Protein AF-A0A969M8A9-F1 (afdb_monomer_lite)

Secondary structure (DSSP, 8-state):
-EEEEEEEEETTSEEEEEEEETTB-S-EEEEEEETTEEEEEEEE-B--HHHHHTT-TTS--EEEEEESSPPPSS-EEEEEEE--S---S-----EEEEEE-EESSSS--THHHHH-----EE-HHHHHHHGGGGTHHHHHHHH-HHHHHHHHHHHHHSSPPPHHHHHHHHHHHHHT--HHHHHHHHHHSHHHHT--PPEEPTTSTTS--

Sequence (209 aa):
MIEGHLDACTGDGFLEGWARFERRREPCIVSIRLDGEVVGRALAAEYRADLLAAKVGHGHYGFRARLRRKLAPGRHVFTLFEERSCQCRCGTSSNSRSTCRPSACGRMPCAWRSCSAPRTEWTDAEVLANLDSLGLEDACAKMGVERFVDVAYMWVLGRRADEEGIRVYVTKISESMTPINLVSILLRSNERKAKTLPITSPFSPTFPI

pLDDT: mean 81.26, std 14.7, range [36.84, 96.44]

Structure (mmCIF, N/CA/C/O backbone):
data_AF-A0A969M8A9-F1
#
_entry.id   AF-A0A969M8A9-F1
#
loop_
_atom_site.group_PDB
_atom_site.id
_atom_site.type_symbol
_atom_site.label_atom_id
_atom_site.label_alt_id
_atom_site.label_comp_id
_atom_site.label_asym_id
_atom_site.label_entity_id
_atom_site.label_seq_id
_atom_site.pdbx_PDB_ins_code
_atom_site.Cartn_x
_atom_site.Cartn_y
_atom_site.Cartn_z
_atom_site.occupancy
_atom_site.B_iso_or_equiv
_atom_site.auth_seq_id
_atom_site.auth_comp_id
_atom_site.auth_asym_id
_atom_site.auth_atom_id
_atom_site.pdbx_PDB_model_num
ATOM 1 N N . MET A 1 1 ? -10.976 7.664 -0.661 1.00 73.81 1 MET A N 1
ATOM 2 C CA . MET A 1 1 ? -11.709 7.708 0.629 1.00 73.81 1 MET A CA 1
ATOM 3 C C . MET A 1 1 ? -10.818 7.108 1.726 1.00 73.81 1 MET A C 1
ATOM 5 O O . MET A 1 1 ? -9.780 6.565 1.364 1.00 73.81 1 MET A O 1
ATOM 9 N N . ILE A 1 2 ? -11.135 7.228 3.027 1.00 85.00 2 ILE A N 1
ATOM 10 C CA . ILE A 1 2 ? -10.493 6.365 4.039 1.00 85.00 2 ILE A CA 1
ATOM 11 C C . ILE A 1 2 ? -11.267 5.052 4.080 1.00 85.00 2 ILE A C 1
ATOM 13 O O . ILE A 1 2 ? -12.491 5.061 4.198 1.00 85.00 2 ILE A O 1
ATOM 17 N N . GLU A 1 3 ? -10.551 3.947 3.975 1.00 89.06 3 GLU A N 1
ATOM 18 C CA . GLU A 1 3 ? -11.069 2.612 4.233 1.00 89.06 3 GLU A CA 1
ATOM 19 C C . GLU A 1 3 ? -10.461 2.114 5.530 1.00 89.06 3 GLU A C 1
ATOM 21 O O . GLU A 1 3 ? -9.320 2.443 5.850 1.00 89.06 3 GLU A O 1
ATOM 26 N N . GLY A 1 4 ? -11.209 1.321 6.281 1.00 88.81 4 GLY A N 1
ATOM 27 C CA . GLY A 1 4 ? -10.687 0.750 7.505 1.00 88.81 4 GLY A CA 1
ATOM 28 C C . GLY A 1 4 ? -11.713 -0.071 8.247 1.00 88.81 4 GLY A C 1
ATOM 29 O O . GLY A 1 4 ? -12.919 0.067 8.021 1.00 88.81 4 GLY A O 1
ATOM 30 N N . HIS A 1 5 ? -11.203 -0.898 9.145 1.00 88.69 5 HIS A N 1
ATOM 31 C CA . HIS A 1 5 ? -11.974 -1.799 9.981 1.00 88.69 5 HIS A CA 1
ATOM 32 C C . HIS A 1 5 ? -11.400 -1.805 11.397 1.00 88.69 5 HIS A C 1
ATOM 34 O O . HIS A 1 5 ? -10.194 -1.643 11.579 1.00 88.69 5 HIS A O 1
ATOM 40 N N . LEU A 1 6 ? -12.264 -2.006 12.393 1.00 88.62 6 LEU A N 1
ATOM 41 C CA . LEU A 1 6 ? -11.858 -2.243 13.776 1.00 88.62 6 LEU A CA 1
ATOM 42 C C . LEU A 1 6 ? -12.010 -3.724 14.091 1.00 88.62 6 LEU A C 1
ATOM 44 O O . LEU A 1 6 ? -13.128 -4.231 14.087 1.00 88.62 6 LEU A O 1
ATOM 48 N N . ASP A 1 7 ? -10.901 -4.384 14.405 1.00 85.25 7 ASP A N 1
ATOM 49 C CA . ASP A 1 7 ? -10.900 -5.813 14.719 1.00 85.25 7 ASP A CA 1
ATOM 50 C C . ASP A 1 7 ? -11.275 -6.054 16.185 1.00 85.25 7 ASP A C 1
ATOM 52 O O . ASP A 1 7 ? -12.000 -6.993 16.517 1.00 85.25 7 ASP A O 1
ATOM 56 N N . ALA A 1 8 ? -10.779 -5.199 17.086 1.00 83.50 8 ALA A N 1
ATOM 57 C CA . ALA A 1 8 ? -10.934 -5.392 18.519 1.00 83.50 8 ALA A CA 1
ATOM 58 C C . ALA A 1 8 ? -10.969 -4.075 19.292 1.00 83.50 8 ALA A C 1
ATOM 60 O O . ALA A 1 8 ? -10.315 -3.089 18.948 1.00 83.50 8 ALA A O 1
ATOM 61 N N . CYS A 1 9 ? -11.700 -4.097 20.405 1.00 85.25 9 CYS A N 1
ATOM 62 C CA . CYS A 1 9 ? -11.566 -3.098 21.449 1.00 85.25 9 CYS A CA 1
ATOM 63 C C . CYS A 1 9 ? -11.555 -3.748 22.828 1.00 85.25 9 CYS A C 1
ATOM 65 O O . CYS A 1 9 ? -12.143 -4.812 23.047 1.00 85.25 9 CYS A O 1
ATOM 67 N N . THR A 1 10 ? -10.879 -3.109 23.771 1.00 80.88 10 THR A N 1
ATOM 68 C CA . THR A 1 10 ? -10.751 -3.603 25.140 1.00 80.88 10 THR A CA 1
ATOM 69 C C . THR A 1 10 ? -11.307 -2.595 26.142 1.00 80.88 10 THR A C 1
ATOM 71 O O . THR A 1 10 ? -11.302 -1.383 25.912 1.00 80.88 10 THR A O 1
ATOM 74 N N . GLY A 1 11 ? -11.808 -3.089 2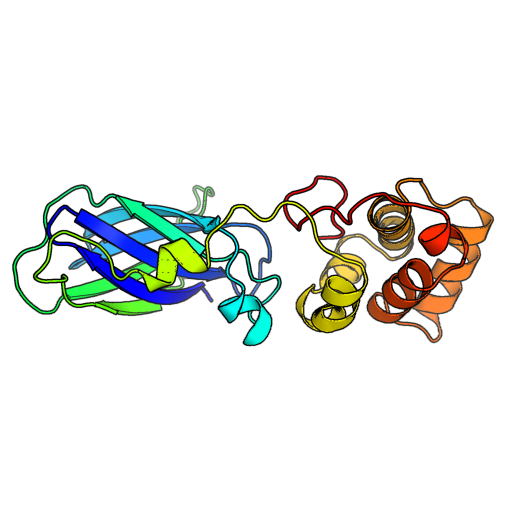7.280 1.00 72.88 11 GLY A N 1
ATOM 75 C CA . GLY A 1 11 ? -12.369 -2.234 28.336 1.00 72.88 11 GLY A CA 1
ATOM 76 C C . GLY A 1 11 ? -11.345 -1.300 28.998 1.00 72.88 11 GLY A C 1
ATOM 77 O O . GLY A 1 11 ? -11.710 -0.235 29.496 1.00 72.88 11 GLY A O 1
ATOM 78 N N . ASP A 1 12 ? -10.057 -1.652 28.961 1.00 75.50 12 ASP A N 1
ATOM 79 C CA . ASP A 1 12 ? -8.934 -0.814 29.406 1.00 75.50 12 ASP A CA 1
ATOM 80 C C . ASP A 1 12 ? -8.546 0.276 28.390 1.00 75.50 12 ASP A C 1
ATOM 82 O O . ASP A 1 12 ? -7.675 1.099 28.671 1.00 75.50 12 ASP A O 1
ATOM 86 N N . GLY A 1 13 ? -9.252 0.348 27.257 1.00 82.31 13 GLY A N 1
ATOM 87 C CA . GLY A 1 13 ? -9.164 1.461 26.325 1.00 82.31 13 GLY A CA 1
ATOM 88 C C . GLY A 1 13 ? -8.110 1.272 25.244 1.00 82.31 13 GLY A C 1
ATOM 89 O O . GLY A 1 13 ? -7.439 2.237 24.895 1.00 82.31 13 GLY A O 1
ATOM 90 N N . PHE A 1 14 ? -7.955 0.072 24.688 1.00 87.38 14 PHE A N 1
ATOM 91 C CA . PHE A 1 14 ? -7.226 -0.118 23.435 1.00 87.38 14 PHE A CA 1
ATOM 92 C C . PHE A 1 14 ? -8.187 -0.423 22.289 1.00 87.38 14 PHE A C 1
ATOM 94 O O . PHE A 1 14 ? -9.208 -1.088 22.469 1.00 87.38 14 PHE A O 1
ATOM 101 N N . LEU A 1 15 ? -7.847 0.098 21.114 1.00 89.56 15 LEU A N 1
ATOM 102 C CA . LEU A 1 15 ? -8.492 -0.190 19.841 1.00 89.56 15 LEU A CA 1
ATOM 103 C C . LEU A 1 15 ? -7.456 -0.683 18.850 1.00 89.56 15 LEU A C 1
ATOM 105 O O . LEU A 1 15 ? -6.364 -0.119 18.763 1.00 89.56 15 LEU A O 1
ATOM 109 N N . GLU A 1 16 ? -7.842 -1.684 18.078 1.00 88.50 16 GLU A N 1
ATOM 110 C CA . GLU A 1 16 ? -7.026 -2.245 17.013 1.00 88.50 16 GLU A CA 1
ATOM 111 C C . GLU A 1 16 ? -7.840 -2.338 15.743 1.00 88.50 16 GLU A C 1
ATOM 113 O O . GLU A 1 16 ? -9.063 -2.525 15.760 1.00 88.50 16 GLU A O 1
ATOM 118 N N . GLY A 1 17 ? -7.141 -2.162 14.640 1.00 89.62 17 GLY A N 1
ATOM 119 C CA . GLY A 1 17 ? -7.766 -2.101 13.348 1.00 89.62 17 GLY A CA 1
ATOM 120 C C . GLY A 1 17 ? -6.751 -1.929 12.249 1.00 89.62 17 GLY A C 1
ATOM 121 O O . GLY A 1 17 ? -5.533 -2.015 12.433 1.00 89.62 17 GLY A O 1
ATOM 122 N N . TRP A 1 18 ? -7.286 -1.627 11.084 1.00 92.12 18 TRP A N 1
ATOM 123 C CA . TRP A 1 18 ? -6.510 -1.126 9.977 1.00 92.12 18 TRP A CA 1
ATOM 124 C C . TRP A 1 18 ? -7.222 0.046 9.336 1.00 92.12 18 TRP A C 1
ATOM 126 O O . TRP A 1 18 ? -8.451 0.146 9.378 1.00 92.12 18 TRP A O 1
ATOM 136 N N . ALA A 1 19 ? -6.445 0.947 8.756 1.00 91.06 19 ALA A N 1
ATOM 137 C CA . ALA A 1 19 ? -6.979 1.989 7.912 1.00 91.06 19 ALA A CA 1
ATOM 138 C C . ALA A 1 19 ? -5.974 2.382 6.838 1.00 91.06 19 ALA A C 1
ATOM 140 O O . ALA A 1 19 ? -4.786 2.550 7.108 1.00 91.06 19 ALA A O 1
ATOM 141 N N . ARG A 1 20 ? -6.473 2.581 5.624 1.00 88.44 20 ARG A N 1
ATOM 142 C CA . ARG A 1 20 ? -5.697 3.095 4.500 1.00 88.44 20 ARG A CA 1
ATOM 143 C C . ARG A 1 20 ? -6.430 4.251 3.855 1.00 88.44 20 ARG A C 1
ATOM 145 O O . ARG A 1 20 ? -7.661 4.328 3.887 1.00 88.44 20 ARG A O 1
ATOM 152 N N . PHE A 1 21 ? -5.677 5.115 3.197 1.00 84.12 21 PHE A N 1
ATOM 153 C CA . PHE A 1 21 ? -6.264 6.096 2.308 1.00 84.12 21 PHE A CA 1
ATOM 154 C C . PHE A 1 21 ? -6.195 5.578 0.876 1.00 84.12 21 PHE A C 1
ATOM 156 O O . PHE A 1 21 ? -5.146 5.218 0.376 1.00 84.12 21 PHE A O 1
ATOM 163 N N . GLU A 1 22 ? -7.318 5.545 0.179 1.00 76.38 22 GLU A N 1
ATOM 164 C CA . GLU A 1 22 ? -7.382 4.941 -1.156 1.00 76.38 22 GLU A CA 1
ATOM 165 C C . GLU A 1 22 ? -6.443 5.604 -2.180 1.00 76.38 22 GLU A C 1
ATOM 167 O O . GLU A 1 22 ? -5.906 4.934 -3.052 1.00 76.38 22 GLU A O 1
ATOM 172 N N . ARG A 1 23 ? -6.213 6.920 -2.056 1.00 74.25 23 ARG A N 1
ATOM 173 C CA . ARG A 1 23 ? -5.376 7.693 -2.996 1.00 74.25 23 ARG A CA 1
ATOM 174 C C . ARG A 1 23 ? -3.929 7.877 -2.527 1.00 74.25 23 ARG A C 1
ATOM 176 O O . ARG A 1 23 ? -3.176 8.568 -3.204 1.00 74.25 23 ARG A O 1
ATOM 183 N N . ARG A 1 24 ? -3.570 7.362 -1.346 1.00 76.06 24 ARG A N 1
ATOM 184 C CA . ARG A 1 24 ? -2.247 7.528 -0.731 1.00 76.06 24 ARG A CA 1
ATOM 185 C C . ARG A 1 24 ? -1.788 6.213 -0.144 1.00 76.06 24 ARG A C 1
ATOM 187 O O . ARG A 1 24 ? -2.497 5.598 0.642 1.00 76.06 24 ARG A O 1
ATOM 194 N N . ARG A 1 25 ? -0.590 5.798 -0.522 1.00 77.12 25 ARG A N 1
ATOM 195 C CA . ARG A 1 25 ? 0.004 4.563 -0.011 1.00 77.12 25 ARG A CA 1
ATOM 196 C C . ARG A 1 25 ? 0.834 4.824 1.241 1.00 77.12 25 ARG A C 1
ATOM 198 O O . ARG A 1 25 ? 1.124 3.880 1.963 1.00 77.12 25 ARG A O 1
ATOM 205 N N . GLU A 1 26 ? 1.143 6.089 1.532 1.00 77.88 26 GLU A N 1
ATOM 206 C CA . GLU A 1 26 ? 1.857 6.479 2.736 1.00 77.88 26 GLU A CA 1
ATOM 207 C C . GLU A 1 26 ? 1.034 6.183 4.008 1.00 77.88 26 GLU A C 1
ATOM 209 O O . GLU A 1 26 ? -0.203 6.260 3.994 1.00 77.88 26 GLU A O 1
ATOM 214 N N . PRO A 1 27 ? 1.703 5.900 5.139 1.00 81.00 27 PRO A N 1
ATOM 215 C CA . PRO A 1 27 ? 1.048 5.748 6.433 1.00 81.00 27 PRO A CA 1
ATOM 216 C C . PRO A 1 27 ? 0.198 6.966 6.788 1.00 81.00 27 PRO A C 1
ATOM 218 O O . PRO A 1 27 ? 0.626 8.109 6.618 1.00 81.00 27 PRO A O 1
ATOM 221 N N . CYS A 1 28 ? -0.994 6.732 7.336 1.00 83.44 28 CYS A N 1
ATOM 222 C CA . CYS A 1 28 ? -1.905 7.808 7.717 1.00 83.44 28 CYS A CA 1
ATOM 223 C C . CYS A 1 28 ? -2.150 7.842 9.228 1.00 83.44 28 CYS A C 1
ATOM 225 O O . CYS A 1 28 ? -2.169 6.810 9.901 1.00 83.44 28 CYS A O 1
ATOM 227 N N . ILE A 1 29 ? -2.345 9.045 9.775 1.00 88.62 29 ILE A N 1
ATOM 228 C CA . ILE A 1 29 ? -2.811 9.206 11.153 1.00 88.62 29 ILE A CA 1
ATOM 229 C C . ILE A 1 29 ? -4.330 9.047 11.150 1.00 88.62 29 ILE A C 1
ATOM 231 O O . ILE A 1 29 ? -5.055 9.804 10.502 1.00 88.62 29 ILE A O 1
ATOM 235 N N . VAL A 1 30 ? -4.812 8.065 11.901 1.00 90.31 30 VAL A N 1
ATOM 236 C CA . VAL A 1 30 ? -6.231 7.760 12.055 1.00 90.31 30 VAL A CA 1
ATOM 237 C C . VAL A 1 30 ? -6.733 8.411 13.334 1.00 90.31 30 VAL A C 1
ATOM 239 O O . VAL A 1 30 ? -6.287 8.080 14.432 1.00 90.31 30 VAL A O 1
ATOM 242 N N . SER A 1 31 ? -7.692 9.320 13.199 1.00 91.50 31 SER A N 1
ATOM 243 C CA . SER A 1 31 ? -8.480 9.852 14.306 1.00 91.50 31 SER A CA 1
ATOM 244 C C . SER A 1 31 ? -9.711 8.972 14.522 1.00 91.50 31 SER A C 1
ATOM 246 O O . SER A 1 31 ? -10.537 8.808 13.624 1.00 91.50 31 SER A O 1
ATOM 248 N N . ILE A 1 32 ? -9.855 8.429 15.729 1.00 92.06 32 ILE A N 1
ATOM 249 C CA . ILE A 1 32 ? -10.957 7.537 16.096 1.00 92.06 32 ILE A CA 1
ATOM 250 C C . ILE A 1 32 ? -11.981 8.325 16.900 1.00 92.06 32 ILE A C 1
ATOM 252 O O . ILE A 1 32 ? -11.649 8.890 17.947 1.00 92.06 32 ILE A O 1
ATOM 256 N N . ARG A 1 33 ? -13.224 8.360 16.415 1.00 92.12 33 ARG A N 1
ATOM 257 C CA . ARG A 1 33 ? -14.328 9.070 17.063 1.00 92.12 33 ARG A CA 1
ATOM 258 C C . ARG A 1 33 ? -15.388 8.128 17.611 1.00 92.12 33 ARG A C 1
ATOM 260 O O . ARG A 1 33 ? -15.731 7.153 16.950 1.00 92.12 33 ARG A O 1
ATOM 267 N N . LEU A 1 34 ? -15.926 8.467 18.778 1.00 90.19 34 LEU A N 1
ATOM 268 C CA . LEU A 1 34 ? -17.088 7.831 19.404 1.00 90.19 34 LEU A CA 1
ATOM 269 C C . LEU A 1 34 ? -18.089 8.939 19.730 1.00 90.19 34 LEU A C 1
ATOM 271 O O . LEU A 1 34 ? -17.715 9.897 20.405 1.00 90.19 34 LEU A O 1
ATOM 275 N N . ASP A 1 35 ? -19.311 8.828 19.212 1.00 88.00 35 ASP A N 1
ATOM 276 C CA . ASP A 1 35 ? -20.368 9.843 19.361 1.00 88.00 35 ASP A CA 1
ATOM 277 C C . ASP A 1 35 ? -19.937 11.250 18.903 1.00 88.00 35 ASP A C 1
ATOM 279 O O . ASP A 1 35 ? -20.294 12.263 19.492 1.00 88.00 35 ASP A O 1
ATOM 283 N N . GLY A 1 36 ? -19.113 11.318 17.850 1.00 84.75 36 GLY A N 1
ATOM 284 C CA . GLY A 1 36 ? -18.588 12.575 17.297 1.00 84.75 36 GLY A CA 1
ATOM 285 C C . GLY A 1 36 ? -17.321 13.111 17.978 1.00 84.75 36 GLY A C 1
ATOM 286 O O . GLY A 1 36 ? -16.617 13.920 17.376 1.00 84.75 36 GLY A O 1
ATOM 287 N N . GLU A 1 37 ? -16.960 12.596 19.153 1.00 88.69 37 GLU A N 1
ATOM 288 C CA . GLU A 1 37 ? -15.791 13.024 19.933 1.00 88.69 37 GLU A CA 1
ATOM 289 C C . GLU A 1 37 ? -14.538 12.211 19.594 1.00 88.69 37 GLU A C 1
ATOM 291 O O . GLU A 1 37 ? -14.599 10.984 19.506 1.00 88.69 37 GLU A O 1
ATOM 296 N N . VAL A 1 38 ? -13.375 12.862 19.450 1.00 91.06 38 VAL A N 1
ATOM 297 C CA . VAL A 1 38 ? -12.094 12.165 19.211 1.00 91.06 38 VAL A CA 1
ATOM 298 C C . VAL A 1 38 ? -11.628 11.485 20.494 1.00 91.06 38 VAL A C 1
ATOM 300 O O . VAL A 1 38 ? -11.164 12.126 21.437 1.00 91.06 38 VAL A O 1
ATOM 303 N N . VAL A 1 39 ? -11.698 10.158 20.500 1.00 92.56 39 VAL A N 1
ATOM 304 C CA . VAL A 1 39 ? -11.350 9.326 21.655 1.00 92.56 39 VAL A CA 1
ATOM 305 C C . VAL A 1 39 ? -9.968 8.704 21.553 1.00 92.56 39 VAL A C 1
ATOM 307 O O . VAL A 1 39 ? -9.433 8.292 22.575 1.00 92.56 39 VAL A O 1
ATOM 310 N N . GLY A 1 40 ? -9.367 8.651 20.367 1.00 91.25 40 GLY A N 1
ATOM 311 C CA . GLY A 1 40 ? -8.044 8.068 20.165 1.00 91.25 40 GLY A CA 1
ATOM 312 C C . GLY A 1 40 ? -7.424 8.492 18.841 1.00 91.25 40 GLY A C 1
ATOM 313 O O . GLY A 1 40 ? -8.117 8.983 17.947 1.00 91.25 40 GLY A O 1
ATOM 314 N N . A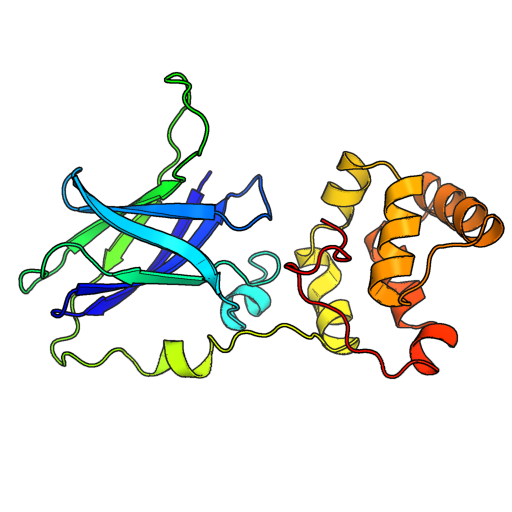RG A 1 41 ? -6.107 8.316 18.736 1.00 92.94 41 ARG A N 1
ATOM 315 C CA . ARG A 1 41 ? -5.327 8.536 17.514 1.00 92.94 41 ARG A CA 1
ATOM 316 C C . ARG A 1 41 ? -4.273 7.446 17.385 1.00 92.94 41 ARG A C 1
ATOM 318 O O . ARG A 1 41 ? -3.741 7.016 18.409 1.00 92.94 41 ARG A O 1
ATOM 325 N N . ALA A 1 42 ? -3.968 7.029 16.163 1.00 91.38 42 ALA A N 1
ATOM 326 C CA . ALA A 1 42 ? -2.871 6.106 15.889 1.00 91.38 42 ALA A CA 1
ATOM 327 C C . ALA A 1 42 ? -2.312 6.292 14.479 1.00 91.38 42 ALA A C 1
ATOM 329 O O . ALA A 1 42 ? -3.022 6.741 13.583 1.00 91.38 42 ALA A O 1
ATOM 330 N N . LEU A 1 43 ? -1.044 5.933 14.294 1.00 90.19 43 LEU A N 1
ATOM 331 C CA . LEU A 1 43 ? -0.427 5.825 12.978 1.00 90.19 43 LEU A CA 1
ATOM 332 C C . LEU A 1 43 ? -0.741 4.440 12.397 1.00 90.19 43 LEU A C 1
ATOM 334 O O . LEU A 1 43 ? -0.398 3.429 13.008 1.00 90.19 43 LEU A O 1
ATOM 338 N N . ALA A 1 44 ? -1.376 4.398 11.229 1.00 89.81 44 ALA A N 1
ATOM 339 C CA . ALA A 1 44 ? -1.611 3.171 10.477 1.00 89.81 44 ALA A CA 1
ATOM 340 C C . ALA A 1 44 ? -0.378 2.819 9.637 1.00 89.81 44 ALA A C 1
ATOM 342 O O . ALA A 1 44 ? -0.254 3.248 8.492 1.00 89.81 44 ALA A O 1
ATOM 343 N N . ALA A 1 45 ? 0.551 2.092 10.257 1.00 86.25 45 ALA A N 1
ATOM 344 C CA . ALA A 1 45 ? 1.848 1.703 9.696 1.00 86.25 45 ALA A CA 1
ATOM 345 C C . ALA A 1 45 ? 2.242 0.251 10.024 1.00 86.25 45 ALA A C 1
ATOM 347 O O . ALA A 1 45 ? 3.232 -0.265 9.498 1.00 86.25 45 ALA A O 1
ATOM 348 N N . GLU A 1 46 ? 1.509 -0.415 10.919 1.00 85.75 46 GLU A N 1
ATOM 349 C CA . GLU A 1 46 ? 1.854 -1.764 11.353 1.00 85.75 46 GLU A CA 1
ATOM 350 C C . GLU A 1 46 ? 1.576 -2.766 10.231 1.00 85.75 46 GLU A C 1
ATOM 352 O O . GLU A 1 46 ? 0.539 -2.709 9.559 1.00 85.75 46 GLU A O 1
ATOM 357 N N . TYR A 1 47 ? 2.536 -3.669 10.017 1.00 84.31 47 TYR A N 1
ATOM 358 C CA . TYR A 1 47 ? 2.420 -4.729 9.024 1.00 84.31 47 TYR A CA 1
ATOM 359 C C . TYR A 1 47 ? 1.343 -5.728 9.429 1.00 84.31 47 TYR A C 1
ATOM 361 O O . TYR A 1 47 ? 1.249 -6.125 10.588 1.00 84.31 47 TYR A O 1
ATOM 369 N N . ARG A 1 48 ? 0.574 -6.169 8.440 1.00 84.88 48 ARG A N 1
ATOM 370 C CA . ARG A 1 48 ? -0.462 -7.181 8.562 1.00 84.88 48 ARG A CA 1
ATOM 371 C C . ARG A 1 48 ? -0.454 -8.086 7.341 1.00 84.88 48 ARG A C 1
ATOM 373 O O . ARG A 1 48 ? -0.782 -7.669 6.229 1.00 84.88 48 ARG A O 1
ATOM 380 N N . ALA A 1 49 ? -0.095 -9.347 7.566 1.00 80.06 49 ALA A N 1
ATOM 381 C CA . ALA A 1 49 ? -0.039 -10.354 6.510 1.00 80.06 49 ALA A CA 1
ATOM 382 C C . ALA A 1 49 ? -1.417 -10.640 5.890 1.00 80.06 49 ALA A C 1
ATOM 384 O O . ALA A 1 49 ? -1.510 -10.901 4.694 1.00 80.06 49 ALA A O 1
ATOM 385 N N . ASP A 1 50 ? -2.488 -10.551 6.681 1.00 84.06 50 ASP A N 1
ATOM 386 C CA . ASP A 1 50 ? -3.860 -10.739 6.210 1.00 84.06 50 ASP A CA 1
ATOM 387 C C . ASP A 1 50 ? -4.300 -9.627 5.249 1.00 84.06 50 ASP A C 1
ATOM 389 O O . ASP A 1 50 ? -4.960 -9.908 4.251 1.00 84.06 50 ASP A O 1
ATOM 393 N N . LEU A 1 51 ? -3.866 -8.384 5.479 1.00 87.00 51 LEU A N 1
ATOM 394 C CA . LEU A 1 51 ? -4.114 -7.275 4.554 1.00 87.00 51 LEU A CA 1
ATOM 395 C C . LEU A 1 51 ? -3.379 -7.462 3.229 1.00 87.00 51 LEU A C 1
ATOM 397 O O . LEU A 1 51 ? -3.965 -7.247 2.170 1.00 87.00 51 LEU A O 1
ATOM 401 N N . LEU A 1 52 ? -2.118 -7.896 3.282 1.00 83.62 52 LEU A N 1
ATOM 402 C CA . LEU A 1 52 ? -1.348 -8.199 2.079 1.00 83.62 52 LEU A CA 1
ATOM 403 C C . LEU A 1 52 ? -2.007 -9.333 1.275 1.00 83.62 52 LEU A C 1
ATOM 405 O O . LEU A 1 52 ? -2.233 -9.188 0.075 1.00 83.62 52 LEU A O 1
ATOM 409 N N . ALA A 1 53 ? -2.404 -10.419 1.948 1.00 81.00 53 ALA A N 1
ATOM 410 C CA . ALA A 1 53 ? -3.109 -11.546 1.334 1.00 81.00 53 ALA A CA 1
ATOM 411 C C . ALA A 1 53 ? -4.469 -11.142 0.735 1.00 81.00 53 ALA A C 1
ATOM 413 O O . ALA A 1 53 ? -4.854 -11.635 -0.325 1.00 81.00 53 ALA A O 1
ATOM 414 N N . ALA A 1 54 ? -5.172 -10.200 1.371 1.00 84.25 54 ALA A N 1
ATOM 415 C CA . ALA A 1 54 ? -6.409 -9.607 0.865 1.00 84.25 54 ALA A CA 1
ATOM 416 C C . ALA A 1 54 ? -6.185 -8.546 -0.234 1.00 84.25 54 ALA A C 1
ATOM 418 O O . ALA A 1 54 ? -7.143 -7.900 -0.659 1.00 84.25 54 ALA A O 1
ATOM 419 N N . LYS A 1 55 ? -4.941 -8.353 -0.702 1.00 84.38 55 LYS A N 1
ATOM 420 C CA . LYS A 1 55 ? -4.536 -7.345 -1.699 1.00 84.38 55 LYS A CA 1
ATOM 421 C C . LYS A 1 55 ? -4.857 -5.904 -1.288 1.00 84.38 55 LYS A C 1
ATOM 423 O O . LYS A 1 55 ? -5.059 -5.021 -2.122 1.00 84.38 55 LYS A O 1
ATOM 428 N N . VAL A 1 56 ? -4.860 -5.643 0.015 1.00 84.25 56 VAL A N 1
ATOM 429 C CA . VAL A 1 56 ? -4.984 -4.303 0.589 1.00 84.25 56 VAL A CA 1
ATOM 430 C C . VAL A 1 56 ? -3.591 -3.672 0.616 1.00 84.25 56 VAL A C 1
ATOM 432 O O . VAL A 1 56 ? -2.889 -3.694 1.629 1.00 84.25 56 VAL A O 1
ATOM 435 N N . GLY A 1 57 ? -3.184 -3.138 -0.541 1.00 82.88 57 GLY A N 1
ATOM 436 C CA . GLY A 1 57 ? -1.874 -2.522 -0.784 1.00 82.88 57 GLY A CA 1
ATOM 437 C C . GLY A 1 57 ? -0.702 -3.379 -0.288 1.00 82.88 57 GLY A C 1
ATOM 438 O O . GLY A 1 57 ? -0.705 -4.596 -0.439 1.00 82.88 57 GLY A O 1
ATOM 439 N N . HIS A 1 58 ? 0.296 -2.762 0.346 1.00 82.50 58 HIS A N 1
ATOM 440 C CA . HIS A 1 58 ? 1.479 -3.470 0.860 1.00 82.50 58 HIS A CA 1
ATOM 441 C C . HIS A 1 58 ? 1.300 -4.026 2.289 1.00 82.50 58 HIS A C 1
ATOM 443 O O . HIS A 1 58 ? 2.279 -4.337 2.963 1.00 82.50 58 HIS A O 1
ATOM 449 N N . GLY A 1 59 ? 0.067 -4.105 2.802 1.00 85.12 59 GLY A N 1
ATOM 450 C CA . GLY A 1 59 ? -0.240 -4.704 4.105 1.00 85.12 59 GLY A CA 1
ATOM 451 C C . GLY A 1 59 ? 0.172 -3.896 5.341 1.00 85.12 59 GLY A C 1
ATOM 452 O O . GLY A 1 59 ? -0.091 -4.331 6.455 1.00 85.12 59 GLY A O 1
ATOM 453 N N . HIS A 1 60 ? 0.768 -2.711 5.193 1.00 85.94 60 HIS A N 1
ATOM 454 C CA . HIS A 1 60 ? 1.157 -1.872 6.333 1.00 85.94 60 HIS A CA 1
ATOM 455 C C . HIS A 1 60 ? 0.148 -0.760 6.607 1.00 85.94 60 HIS A C 1
ATOM 457 O O . HIS A 1 60 ? 0.442 0.429 6.500 1.00 85.94 60 HIS A O 1
ATOM 463 N N . TYR A 1 61 ? -1.061 -1.183 6.947 1.00 89.38 61 TYR A N 1
ATOM 464 C CA . TYR A 1 61 ? -2.170 -0.293 7.280 1.00 89.38 61 TYR A CA 1
ATOM 465 C C . TYR A 1 61 ? -2.754 -0.607 8.656 1.00 89.38 61 TYR A C 1
ATOM 467 O O . TYR A 1 61 ? -3.784 -0.051 9.027 1.00 89.38 61 TYR A O 1
ATOM 475 N N . GLY A 1 62 ? -2.122 -1.505 9.416 1.00 89.88 62 GLY A N 1
ATOM 476 C CA . GLY A 1 62 ? -2.516 -1.824 10.777 1.00 89.88 62 GLY A CA 1
ATOM 477 C C . GLY A 1 62 ? -2.224 -0.670 11.732 1.00 89.88 62 GLY A C 1
ATOM 478 O O . GLY A 1 62 ? -1.241 0.055 11.571 1.00 89.88 62 GLY A O 1
ATOM 479 N N . PHE A 1 63 ? -3.067 -0.506 12.746 1.00 90.38 63 PHE A N 1
ATOM 480 C CA . PHE A 1 63 ? -2.808 0.415 13.842 1.00 90.38 63 PHE A CA 1
ATOM 481 C C . PHE A 1 63 ? -3.266 -0.156 15.178 1.00 90.38 63 PHE A C 1
ATOM 483 O O . PHE A 1 63 ? -4.259 -0.884 15.268 1.00 90.38 63 PHE A O 1
ATOM 490 N N . ARG A 1 64 ? -2.612 0.323 16.236 1.00 89.94 64 ARG A N 1
ATOM 491 C CA . ARG A 1 64 ? -3.089 0.215 17.608 1.00 89.94 64 ARG A CA 1
ATOM 492 C C . ARG A 1 64 ? -3.216 1.594 18.242 1.00 89.94 64 ARG A C 1
ATOM 494 O O . ARG A 1 64 ? -2.266 2.371 18.284 1.00 89.94 64 ARG A O 1
ATOM 501 N N . ALA A 1 65 ? -4.395 1.893 18.774 1.00 90.75 65 ALA A N 1
ATOM 502 C CA . ALA A 1 65 ? -4.701 3.163 19.418 1.00 90.75 65 ALA A CA 1
ATOM 503 C C . ALA A 1 65 ? -5.016 2.975 20.899 1.00 90.75 65 ALA A C 1
ATOM 505 O O . ALA A 1 65 ? -5.774 2.085 21.285 1.00 90.75 65 ALA A O 1
ATOM 506 N N . ARG A 1 66 ? -4.494 3.877 21.734 1.00 91.56 66 ARG A N 1
ATOM 507 C CA . ARG A 1 66 ? -4.953 4.030 23.114 1.00 91.56 66 ARG A CA 1
ATOM 508 C C . ARG A 1 66 ? -6.065 5.071 23.163 1.00 91.56 66 ARG A C 1
ATOM 510 O O . ARG A 1 66 ? -5.897 6.206 22.717 1.00 91.56 66 ARG A O 1
ATOM 517 N N . LEU A 1 67 ? -7.196 4.676 23.720 1.00 90.12 67 LEU A N 1
ATOM 518 C CA . LEU A 1 67 ? -8.315 5.548 24.003 1.00 90.12 67 LEU A CA 1
ATOM 519 C C . LEU A 1 67 ? -8.008 6.443 25.203 1.00 90.12 67 LEU A C 1
ATOM 521 O O . LEU A 1 67 ? -7.428 6.022 26.202 1.00 90.12 67 LEU A O 1
ATOM 525 N N . ARG A 1 68 ? -8.461 7.691 25.116 1.00 88.31 68 ARG A N 1
ATOM 526 C CA . ARG A 1 68 ? -8.371 8.699 26.180 1.00 88.31 68 ARG A CA 1
ATOM 527 C C . ARG A 1 68 ? -9.342 8.438 27.332 1.00 88.31 68 ARG A C 1
ATOM 529 O O . ARG A 1 68 ? -9.228 9.063 28.379 1.00 88.31 68 ARG A O 1
ATOM 536 N N . ARG A 1 69 ? -10.303 7.531 27.139 1.00 83.75 69 ARG A N 1
ATOM 537 C CA . ARG A 1 69 ? -11.304 7.130 28.131 1.00 83.75 69 ARG A CA 1
ATOM 538 C C . ARG A 1 69 ? -11.560 5.630 28.065 1.00 83.75 69 ARG A C 1
ATOM 540 O O . ARG A 1 69 ? -11.407 5.021 27.007 1.00 83.75 69 ARG A O 1
ATOM 547 N N . LYS A 1 70 ? -11.985 5.056 29.192 1.00 84.44 70 LYS A N 1
ATOM 548 C CA . LYS A 1 70 ? -12.490 3.679 29.238 1.00 84.44 70 LYS A CA 1
ATOM 549 C C . LYS A 1 70 ? -13.799 3.580 28.462 1.00 84.44 70 LYS A C 1
ATOM 551 O O . LYS A 1 70 ? -14.573 4.537 28.413 1.00 84.44 70 LYS A O 1
ATOM 556 N N . LEU A 1 71 ? -14.041 2.414 27.876 1.00 83.69 71 LEU A N 1
ATOM 557 C CA . LEU A 1 71 ? -15.298 2.121 27.202 1.00 83.69 71 LEU A CA 1
ATOM 558 C C . LEU A 1 71 ? -16.296 1.545 28.201 1.00 83.69 71 LEU A C 1
ATOM 560 O O . LEU A 1 71 ? -15.956 0.656 28.982 1.00 83.69 71 LEU A O 1
ATOM 564 N N . ALA A 1 72 ? -17.534 2.031 28.150 1.00 83.38 72 ALA A N 1
ATOM 565 C CA . ALA A 1 72 ? -18.629 1.385 28.859 1.00 83.38 72 ALA A CA 1
ATOM 566 C C . ALA A 1 72 ? -18.850 -0.040 28.305 1.00 83.38 72 ALA A C 1
ATOM 568 O O . ALA A 1 72 ? -18.562 -0.292 27.130 1.00 83.38 72 ALA A O 1
ATOM 569 N N . PRO A 1 73 ? -19.379 -0.985 29.096 1.00 81.12 73 PRO A N 1
ATOM 570 C CA . PRO A 1 73 ? -19.830 -2.264 28.558 1.00 81.12 73 PRO A CA 1
ATOM 571 C C . PRO A 1 73 ? -20.893 -2.052 27.468 1.00 81.12 73 PRO A C 1
ATOM 573 O O . PRO A 1 73 ? -21.761 -1.197 27.614 1.00 81.12 73 PRO A O 1
ATOM 576 N N . GLY A 1 74 ? -20.846 -2.829 26.382 1.00 83.62 74 GLY A N 1
ATOM 577 C CA . GLY A 1 74 ? -21.852 -2.765 25.311 1.00 83.62 74 GLY A CA 1
ATOM 578 C C . GLY A 1 74 ? -21.268 -2.603 23.910 1.00 83.62 74 GLY A C 1
ATOM 579 O O . GLY A 1 74 ? -20.061 -2.685 23.709 1.00 83.62 74 GLY A O 1
ATOM 580 N N . ARG A 1 75 ? -22.137 -2.438 22.910 1.00 85.94 75 ARG A N 1
ATOM 581 C CA . ARG A 1 75 ? -21.732 -2.221 21.514 1.00 85.94 75 ARG A CA 1
ATOM 582 C C . ARG A 1 75 ? -21.474 -0.736 21.285 1.00 85.94 75 ARG A C 1
ATOM 584 O O . ARG A 1 75 ? -22.335 0.079 21.593 1.00 85.94 75 ARG A O 1
ATOM 591 N N . HIS A 1 76 ? -20.337 -0.417 20.672 1.00 86.88 76 HIS A N 1
ATOM 592 C CA . HIS A 1 76 ? -19.958 0.951 20.322 1.00 86.88 76 HIS A CA 1
ATOM 593 C C . HIS A 1 76 ? -19.822 1.097 18.809 1.00 86.88 76 HIS A C 1
ATOM 595 O O . HIS A 1 76 ? -19.392 0.168 18.115 1.00 86.88 76 HIS A O 1
ATOM 601 N N . VAL A 1 77 ? -20.196 2.267 18.295 1.00 89.19 77 VAL A N 1
ATOM 602 C CA . VAL A 1 77 ? -20.018 2.628 16.886 1.00 89.19 77 VAL A CA 1
ATOM 603 C C . VAL A 1 77 ? -18.927 3.679 16.811 1.00 89.19 77 VAL A C 1
ATOM 605 O O . VAL A 1 77 ? -19.094 4.799 17.288 1.00 89.19 77 VAL A O 1
ATOM 608 N N . PHE A 1 78 ? -17.812 3.317 16.194 1.00 90.44 78 PHE A N 1
ATOM 609 C CA . PHE A 1 78 ? -16.709 4.229 15.971 1.00 90.44 78 PHE A CA 1
ATOM 610 C C . PHE A 1 78 ? -16.722 4.734 14.539 1.00 90.44 78 PHE A C 1
ATOM 612 O O . PHE A 1 78 ? -17.170 4.065 13.604 1.00 90.44 78 PHE A O 1
ATOM 619 N N . THR A 1 79 ? -16.189 5.933 14.370 1.00 90.50 79 THR A N 1
ATOM 620 C CA . THR A 1 79 ? -15.935 6.498 13.052 1.00 90.50 79 THR A CA 1
ATOM 621 C C . THR A 1 79 ? -14.454 6.815 12.926 1.00 90.50 79 THR A C 1
ATOM 623 O O . THR A 1 79 ? -13.891 7.524 13.762 1.00 90.50 79 THR A O 1
ATOM 626 N N . LEU A 1 80 ? -13.828 6.269 11.891 1.00 90.19 80 LEU A N 1
ATOM 627 C CA . LEU A 1 80 ? -12.434 6.493 11.540 1.00 90.19 80 LEU A CA 1
ATOM 628 C C . LEU A 1 80 ? -12.345 7.677 10.583 1.00 90.19 80 LEU A C 1
ATOM 630 O O . LEU A 1 80 ? -13.081 7.740 9.597 1.00 90.19 80 LEU A O 1
ATOM 634 N N . PHE A 1 81 ? -11.436 8.599 10.874 1.00 87.75 81 PHE A N 1
ATOM 635 C CA . PHE A 1 81 ? -11.146 9.763 10.048 1.00 87.75 81 PHE A CA 1
ATOM 636 C C . PHE A 1 81 ? -9.653 9.839 9.763 1.00 87.75 81 PHE A C 1
ATOM 638 O O . PHE A 1 81 ? -8.837 9.608 10.652 1.00 87.75 81 PHE A O 1
ATOM 645 N N . GLU A 1 82 ? -9.304 10.239 8.544 1.00 85.94 82 GLU A N 1
ATOM 646 C CA . GLU A 1 82 ? -7.942 10.668 8.242 1.00 85.94 82 GLU A CA 1
ATOM 647 C C . GLU A 1 82 ? -7.693 12.012 8.935 1.00 85.94 82 GLU A C 1
ATOM 649 O O . GLU A 1 82 ? -8.374 13.005 8.658 1.00 85.94 82 GLU A O 1
ATOM 654 N N . GLU A 1 83 ? -6.718 12.058 9.835 1.00 81.75 83 GLU A N 1
ATOM 655 C CA . GLU A 1 83 ? -6.223 13.320 10.361 1.00 81.75 83 GLU A CA 1
ATOM 656 C C . GLU A 1 83 ? -5.204 13.886 9.376 1.00 81.75 83 GLU A C 1
ATOM 658 O O . GLU A 1 83 ? -4.059 13.444 9.299 1.00 81.75 83 GLU A O 1
ATOM 663 N N . ARG A 1 84 ? -5.638 14.861 8.574 1.00 67.62 84 ARG A N 1
ATOM 664 C CA . ARG A 1 84 ? -4.721 15.585 7.700 1.00 67.62 84 ARG A CA 1
ATOM 665 C C . ARG A 1 84 ? -3.899 16.562 8.529 1.00 67.62 84 ARG A C 1
ATOM 667 O O . ARG A 1 84 ? -4.462 17.403 9.222 1.00 67.62 84 ARG A O 1
ATOM 674 N N . SER A 1 85 ? -2.584 16.546 8.343 1.00 45.06 85 SER A N 1
ATOM 675 C CA . SER A 1 85 ? -1.689 17.592 8.853 1.00 45.06 85 SER A CA 1
ATOM 676 C C . SER A 1 85 ? -1.874 18.955 8.161 1.00 45.06 85 SER A C 1
ATOM 678 O O . SER A 1 85 ? -1.143 19.888 8.472 1.00 45.06 85 SER A O 1
ATOM 680 N N . CYS A 1 86 ? -2.819 19.109 7.220 1.00 40.56 86 CYS A N 1
ATOM 681 C CA . CYS A 1 86 ? -3.043 20.374 6.523 1.00 40.56 86 CYS A CA 1
ATOM 682 C C . CYS A 1 86 ? -4.210 21.175 7.117 1.00 40.56 86 CYS A C 1
ATOM 684 O O . CYS A 1 86 ? -5.368 20.761 7.155 1.00 40.56 86 CYS A O 1
ATOM 686 N N . GLN A 1 87 ? -3.861 22.378 7.552 1.00 43.97 87 GLN A N 1
ATOM 687 C CA . GLN A 1 87 ? -4.696 23.381 8.191 1.00 43.97 87 GLN A CA 1
ATOM 688 C C . GLN A 1 87 ? -5.529 24.145 7.146 1.00 43.97 87 GLN A C 1
ATOM 690 O O . GLN A 1 87 ? -5.463 25.362 7.063 1.00 43.97 87 GLN A O 1
ATOM 695 N N . CYS A 1 88 ? -6.314 23.444 6.325 1.00 38.22 88 CYS A N 1
ATOM 696 C CA . CYS A 1 88 ? -7.258 24.072 5.394 1.00 38.22 88 CYS A CA 1
ATOM 697 C C . CYS A 1 88 ? -8.663 23.505 5.628 1.00 38.22 88 CYS A C 1
ATOM 699 O O . CYS A 1 88 ? -8.917 22.325 5.391 1.00 38.22 88 CYS A O 1
ATOM 701 N N . ARG A 1 89 ? -9.595 24.351 6.097 1.00 46.53 89 ARG A N 1
ATOM 702 C CA . ARG A 1 89 ? -11.000 23.998 6.402 1.00 46.53 89 ARG A CA 1
ATOM 703 C C . ARG A 1 89 ? -11.899 23.906 5.159 1.00 46.53 89 ARG A C 1
ATOM 705 O O . ARG A 1 89 ? -13.050 24.324 5.189 1.00 46.53 89 ARG A O 1
ATOM 712 N N . CYS A 1 90 ? -11.400 23.340 4.070 1.00 36.84 90 CYS A N 1
ATOM 713 C CA . CYS A 1 90 ? -12.199 23.044 2.883 1.00 36.84 90 CYS A CA 1
ATOM 714 C C . CYS A 1 90 ? -11.783 21.680 2.325 1.00 36.84 90 CYS A C 1
ATOM 716 O O . CYS A 1 90 ? -11.061 21.556 1.342 1.00 36.84 90 CYS A O 1
ATOM 718 N N . GLY A 1 91 ? -12.201 20.617 3.003 1.00 40.19 91 GLY A N 1
ATOM 719 C CA . GLY A 1 91 ? -11.980 19.262 2.527 1.00 40.19 91 GLY A CA 1
ATOM 720 C C . GLY A 1 91 ? -13.110 18.366 2.980 1.00 40.19 91 GLY A C 1
ATOM 721 O O . GLY A 1 91 ? -13.388 18.282 4.174 1.00 40.19 91 GLY A O 1
ATOM 722 N N . THR A 1 92 ? -13.747 17.689 2.029 1.00 43.09 92 THR A N 1
ATOM 723 C CA . THR A 1 92 ? -14.658 16.575 2.280 1.00 43.09 92 THR A CA 1
ATOM 724 C C . THR A 1 92 ? -13.930 15.564 3.162 1.00 43.09 92 THR A C 1
ATOM 726 O O . THR A 1 92 ? -13.031 14.857 2.702 1.00 43.09 92 THR A O 1
ATOM 729 N N . SER A 1 93 ? -14.246 15.542 4.456 1.00 49.81 93 SER A N 1
ATOM 730 C CA . SER A 1 93 ? -13.656 14.588 5.387 1.00 49.81 93 SER A CA 1
ATOM 731 C C . SER A 1 93 ? -14.190 13.205 5.039 1.00 49.81 93 SER A C 1
ATOM 733 O O . SER A 1 93 ? -15.367 12.920 5.257 1.00 49.81 93 SER A O 1
ATOM 735 N N . SER A 1 94 ? -13.345 12.355 4.465 1.00 57.62 94 SER A N 1
ATOM 736 C CA . SER A 1 94 ? -13.690 10.956 4.240 1.00 57.62 94 SER A CA 1
ATOM 737 C C . SER A 1 94 ? -13.683 10.217 5.573 1.00 57.62 94 SER A C 1
ATOM 739 O O . SER A 1 94 ? -12.736 10.373 6.348 1.00 57.62 94 SER A O 1
ATOM 741 N N . ASN A 1 95 ? -14.717 9.418 5.826 1.00 66.38 95 ASN A N 1
ATOM 742 C CA . ASN A 1 95 ? -14.844 8.624 7.039 1.00 66.38 95 ASN A CA 1
ATOM 743 C C . ASN A 1 95 ? -15.219 7.170 6.733 1.00 66.38 95 ASN A C 1
ATOM 745 O O . ASN A 1 95 ? -15.857 6.898 5.721 1.00 66.38 95 ASN A O 1
ATOM 749 N N . SER A 1 96 ? -14.806 6.256 7.611 1.00 74.12 96 SER A N 1
ATOM 750 C CA . SER A 1 96 ? -15.260 4.862 7.622 1.00 74.12 96 SER A CA 1
ATOM 751 C C . SER A 1 96 ? -15.950 4.588 8.954 1.00 74.12 96 SER A C 1
ATOM 753 O O . SER A 1 96 ? -15.428 4.949 10.012 1.00 74.12 96 SER A O 1
ATOM 755 N N . ARG A 1 97 ? -17.140 3.978 8.929 1.00 76.31 97 ARG A N 1
ATOM 756 C CA . ARG A 1 97 ? -17.841 3.544 10.145 1.00 76.31 97 ARG A CA 1
ATOM 757 C C . ARG A 1 97 ? -17.484 2.096 10.446 1.00 76.31 97 ARG A C 1
ATOM 759 O O . ARG A 1 97 ? -17.532 1.242 9.571 1.00 76.31 97 ARG A O 1
ATOM 766 N N . SER A 1 98 ? -17.153 1.820 11.700 1.00 70.38 98 SER A N 1
ATOM 767 C CA . SER A 1 98 ? -16.814 0.479 12.173 1.00 70.38 98 SER A CA 1
ATOM 768 C C . SER A 1 98 ? -17.429 0.241 13.543 1.00 70.38 98 SER A C 1
ATOM 770 O O . SER A 1 98 ? -17.507 1.140 14.379 1.00 70.38 98 SER A O 1
ATOM 772 N N . THR A 1 99 ? -17.892 -0.980 13.782 1.00 69.31 99 THR A N 1
ATOM 773 C CA . THR A 1 99 ? -18.491 -1.368 15.060 1.00 69.31 99 THR A CA 1
ATOM 774 C C . THR A 1 99 ? -17.599 -2.365 15.757 1.00 69.31 99 THR A C 1
ATOM 776 O O . THR A 1 99 ? -17.186 -3.338 15.135 1.00 69.31 99 THR A O 1
ATOM 779 N N . CYS A 1 100 ? -17.378 -2.183 17.051 1.00 60.47 100 CYS A N 1
ATOM 780 C CA . CYS A 1 100 ? -16.689 -3.179 17.857 1.00 60.47 100 CYS A CA 1
ATOM 781 C C . CYS A 1 100 ? -17.327 -3.277 19.246 1.00 60.47 100 CYS A C 1
ATOM 783 O O . CYS A 1 100 ? -17.989 -2.352 19.734 1.00 60.47 100 CYS A O 1
ATOM 785 N N . ARG A 1 101 ? -17.166 -4.443 19.872 1.00 66.25 101 ARG A N 1
ATOM 786 C CA . ARG A 1 101 ? -17.664 -4.737 21.217 1.00 66.25 101 ARG A CA 1
ATOM 787 C C . ARG A 1 101 ? -16.460 -4.981 22.131 1.00 66.25 101 ARG A C 1
ATOM 789 O O . ARG A 1 101 ? -15.613 -5.787 21.747 1.00 66.25 101 ARG A O 1
ATOM 796 N N . PRO A 1 102 ? -16.371 -4.335 23.310 1.00 60.44 102 PRO A N 1
ATOM 797 C CA . PRO A 1 102 ? -15.261 -4.539 24.223 1.00 60.44 102 PRO A CA 1
ATOM 798 C C . PRO A 1 102 ? -15.191 -5.998 24.643 1.00 60.44 102 PRO A C 1
ATOM 800 O O . PRO A 1 102 ? -16.197 -6.568 25.075 1.00 60.44 102 PRO A O 1
ATOM 803 N N . SER A 1 103 ? -14.008 -6.594 24.516 1.00 59.47 103 SER A N 1
ATOM 804 C CA . SER A 1 103 ? -13.754 -7.917 25.081 1.00 59.47 103 SER A CA 1
ATOM 805 C C . SER A 1 103 ? -13.995 -7.879 26.593 1.00 59.47 103 SER A C 1
ATOM 807 O O . SER A 1 103 ? -13.506 -6.984 27.287 1.00 59.47 103 SER A O 1
ATOM 809 N N . ALA A 1 104 ? -14.763 -8.849 27.103 1.00 48.94 104 ALA A N 1
ATOM 810 C CA . ALA A 1 104 ? -15.051 -8.994 28.533 1.00 48.94 104 ALA A CA 1
ATOM 811 C C . ALA A 1 104 ? -13.795 -9.367 29.337 1.00 48.94 104 ALA A C 1
ATOM 813 O O . ALA A 1 104 ? -13.656 -9.010 30.505 1.00 48.94 104 ALA A O 1
ATOM 814 N N . CYS A 1 105 ? -12.852 -10.052 28.691 1.00 45.53 105 CYS A N 1
ATOM 815 C CA . CYS A 1 105 ? -11.510 -10.228 29.204 1.00 45.53 105 CYS A CA 1
ATOM 816 C C . CYS A 1 105 ? -10.727 -8.966 28.837 1.00 45.53 105 CYS A C 1
ATOM 818 O O . CYS A 1 105 ? -10.572 -8.672 27.655 1.00 45.53 105 CYS A O 1
ATOM 820 N N . GLY A 1 106 ? -10.178 -8.236 29.810 1.00 50.34 106 GLY A N 1
ATOM 821 C CA . GLY A 1 106 ? -9.254 -7.114 29.562 1.00 50.34 106 GLY A CA 1
ATOM 822 C C . GLY A 1 106 ? -7.954 -7.506 28.833 1.00 50.34 106 GLY A C 1
ATOM 823 O O . GLY A 1 106 ? -6.991 -6.750 28.841 1.00 50.34 106 GLY A O 1
ATOM 824 N N . ARG A 1 107 ? -7.895 -8.704 28.239 1.00 49.84 107 ARG A N 1
ATOM 825 C CA . ARG A 1 107 ? -6.848 -9.167 27.334 1.00 49.84 107 ARG A CA 1
ATOM 826 C C . ARG A 1 107 ? -7.408 -9.170 25.912 1.00 49.84 107 ARG A C 1
ATOM 828 O O . ARG A 1 107 ? -8.492 -9.690 25.653 1.00 49.84 107 ARG A O 1
ATOM 835 N N . MET A 1 108 ? -6.641 -8.576 25.006 1.00 54.22 108 MET A N 1
ATOM 836 C CA . MET A 1 108 ? -6.896 -8.583 23.565 1.00 54.22 108 MET A CA 1
ATOM 837 C C . MET A 1 108 ? -7.011 -10.006 22.997 1.00 54.22 108 MET A C 1
ATOM 839 O O . MET A 1 108 ? -6.344 -10.912 23.512 1.00 54.22 108 MET A O 1
ATOM 843 N N . PRO A 1 109 ? -7.761 -10.192 21.893 1.00 53.78 109 PRO A N 1
ATOM 844 C CA . PRO A 1 109 ? -7.671 -11.400 21.083 1.00 53.78 109 PRO A CA 1
ATOM 845 C C . PRO A 1 109 ? -6.223 -11.629 20.632 1.00 53.78 109 PRO A C 1
ATOM 847 O O . PRO A 1 109 ? -5.537 -10.712 20.183 1.00 53.78 109 PRO A O 1
ATOM 850 N N . CYS A 1 110 ? -5.751 -12.867 20.732 1.00 44.66 110 CYS A N 1
ATOM 851 C CA . CYS A 1 110 ? -4.398 -13.271 20.344 1.00 44.66 110 CYS A CA 1
ATOM 852 C C . CYS A 1 110 ? -4.086 -13.077 18.845 1.00 44.66 110 CYS A C 1
ATOM 854 O O . CYS A 1 110 ? -2.912 -13.045 18.487 1.00 44.66 110 CYS A O 1
ATOM 856 N N . ALA A 1 111 ? -5.102 -12.883 17.997 1.00 50.69 111 ALA A N 1
ATOM 857 C CA . ALA A 1 111 ? -4.959 -12.747 16.548 1.00 50.69 111 ALA A CA 1
ATOM 858 C C . ALA A 1 111 ? -4.027 -11.596 16.118 1.00 50.69 111 ALA A C 1
ATOM 860 O O . ALA A 1 111 ? -3.213 -11.788 15.221 1.00 50.69 111 ALA A O 1
ATOM 861 N N . TRP A 1 112 ? -4.070 -10.435 16.787 1.00 51.75 112 TRP A N 1
ATOM 862 C CA . TRP A 1 112 ? -3.201 -9.302 16.437 1.00 51.75 112 TRP A CA 1
ATOM 863 C C . TRP A 1 112 ? -1.716 -9.599 16.678 1.00 51.75 112 TRP A C 1
ATOM 865 O O . TRP A 1 112 ? -0.887 -9.422 15.788 1.00 51.75 112 TRP A O 1
ATOM 875 N N . ARG A 1 113 ? -1.374 -10.111 17.872 1.00 51.28 11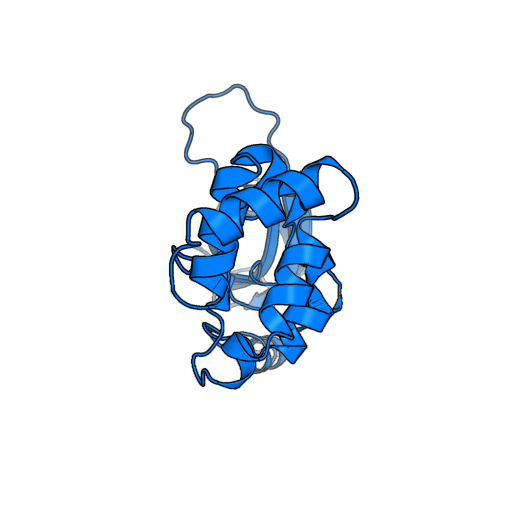3 ARG A N 1
ATOM 876 C CA . ARG A 1 113 ? 0.024 -10.357 18.279 1.00 51.28 113 ARG A CA 1
ATOM 877 C C . ARG A 1 113 ? 0.744 -11.351 17.370 1.00 51.28 113 ARG A C 1
ATOM 879 O O . ARG A 1 113 ? 1.961 -11.275 17.252 1.00 51.28 113 ARG A O 1
ATOM 886 N N . SER A 1 114 ? 0.007 -12.271 16.755 1.00 51.25 114 SER A N 1
ATOM 887 C CA . SER A 1 114 ? 0.559 -13.241 15.808 1.00 51.25 114 SER A CA 1
ATOM 888 C C . SER A 1 114 ? 0.812 -12.651 14.414 1.00 51.25 114 SER A C 1
ATOM 890 O O . SER A 1 114 ? 1.581 -13.234 13.657 1.00 51.25 114 SER A O 1
ATOM 892 N N . CYS A 1 115 ? 0.208 -11.507 14.076 1.00 50.53 115 CYS A N 1
ATOM 893 C CA . CYS A 1 115 ? 0.243 -10.925 12.731 1.00 50.53 115 CYS A CA 1
ATOM 894 C C . CYS A 1 115 ? 0.987 -9.580 12.634 1.00 50.53 115 CYS A C 1
ATOM 896 O O . CYS A 1 115 ? 1.339 -9.192 11.523 1.00 50.53 115 CYS A O 1
ATOM 898 N N . SER A 1 116 ? 1.241 -8.889 13.754 1.00 53.19 116 SER A N 1
ATOM 899 C CA . SER A 1 116 ? 1.680 -7.481 13.780 1.00 53.19 116 SER A CA 1
ATOM 900 C C . SER A 1 116 ? 3.176 -7.245 14.047 1.00 53.19 116 SER A C 1
ATOM 902 O O . SER A 1 116 ? 3.561 -6.170 14.511 1.00 53.19 116 SER A O 1
ATOM 904 N N . ALA A 1 117 ? 4.050 -8.231 13.827 1.00 55.72 117 ALA A N 1
ATOM 905 C CA . ALA A 1 117 ? 5.484 -7.996 14.005 1.00 55.72 117 ALA A CA 1
ATOM 906 C C . ALA A 1 117 ? 5.960 -6.896 13.030 1.00 55.72 117 ALA A C 1
ATOM 908 O O . ALA A 1 117 ? 5.560 -6.924 11.861 1.00 55.72 117 ALA A O 1
ATOM 909 N N . PRO A 1 118 ? 6.802 -5.933 13.464 1.00 56.59 118 PRO A N 1
ATOM 910 C CA . PRO A 1 118 ? 7.368 -4.929 12.572 1.00 56.59 118 PRO A CA 1
ATOM 911 C C . PRO A 1 118 ? 8.250 -5.640 11.548 1.00 56.59 118 PRO A C 1
ATOM 913 O O . PRO A 1 118 ? 9.397 -5.987 11.817 1.00 56.59 118 PRO A O 1
ATOM 916 N N . ARG A 1 119 ? 7.681 -5.918 10.377 1.00 66.12 119 ARG A N 1
ATOM 917 C CA . ARG A 1 119 ? 8.392 -6.596 9.307 1.00 66.12 119 ARG A CA 1
ATOM 918 C C . ARG A 1 119 ? 9.050 -5.552 8.421 1.00 66.12 119 ARG A C 1
ATOM 920 O O . ARG A 1 119 ? 8.404 -4.920 7.590 1.00 66.12 119 ARG A O 1
ATOM 927 N N . THR A 1 120 ? 10.341 -5.356 8.644 1.00 67.56 120 THR A N 1
ATOM 928 C CA . THR A 1 120 ? 11.170 -4.389 7.912 1.00 67.56 120 THR A CA 1
ATOM 929 C C . THR A 1 120 ? 11.815 -4.982 6.659 1.00 67.56 120 THR A C 1
ATOM 931 O O . THR A 1 120 ? 12.387 -4.237 5.866 1.00 67.56 120 THR A O 1
ATOM 934 N N . GLU A 1 121 ? 11.689 -6.296 6.457 1.00 77.94 121 GLU A N 1
ATOM 935 C CA . GLU A 1 121 ? 12.376 -7.052 5.408 1.00 77.94 121 GLU A CA 1
ATOM 936 C C . GLU A 1 121 ? 11.437 -8.037 4.709 1.00 77.94 121 GLU A C 1
ATOM 938 O O . GLU A 1 121 ? 10.647 -8.738 5.353 1.00 77.94 121 GLU A O 1
ATOM 943 N N . TRP A 1 122 ? 11.523 -8.069 3.382 1.00 81.56 122 TRP A N 1
ATOM 944 C CA . TRP A 1 122 ? 10.753 -8.947 2.509 1.00 81.56 122 TRP A CA 1
ATOM 945 C C . TRP A 1 122 ? 11.704 -9.848 1.719 1.00 81.56 122 TRP A C 1
ATOM 947 O O . TRP A 1 122 ? 12.803 -9.439 1.334 1.00 81.56 122 TRP A O 1
ATOM 957 N N . THR A 1 123 ? 11.271 -11.080 1.463 1.00 85.88 123 THR A N 1
ATOM 958 C CA . THR A 1 123 ? 11.962 -11.984 0.536 1.00 85.88 123 THR A CA 1
ATOM 959 C C . THR A 1 123 ? 11.583 -11.673 -0.912 1.00 85.88 123 THR A C 1
ATOM 961 O O . THR A 1 123 ? 10.504 -11.146 -1.190 1.00 85.88 123 THR A O 1
ATOM 964 N N . ASP A 1 124 ? 12.430 -12.068 -1.861 1.00 88.38 124 ASP A N 1
ATOM 965 C CA . ASP A 1 124 ? 12.171 -11.899 -3.297 1.00 88.38 124 ASP A CA 1
ATOM 966 C C . ASP A 1 124 ? 10.856 -12.561 -3.717 1.00 88.38 124 ASP A C 1
ATOM 968 O O . ASP A 1 124 ? 10.088 -11.987 -4.486 1.00 88.38 124 ASP A O 1
ATOM 972 N N . ALA A 1 125 ? 10.567 -13.749 -3.177 1.00 87.19 125 ALA A N 1
ATOM 973 C CA . ALA A 1 125 ? 9.334 -14.479 -3.451 1.00 87.19 125 ALA A CA 1
ATOM 974 C C . ALA A 1 125 ? 8.092 -13.710 -2.974 1.00 87.19 125 ALA A C 1
ATOM 976 O O . ALA A 1 125 ? 7.087 -13.664 -3.681 1.00 87.19 125 ALA A O 1
ATOM 977 N N . GLU A 1 126 ? 8.167 -13.071 -1.807 1.00 84.06 126 GLU A N 1
ATOM 978 C CA . GLU A 1 126 ? 7.066 -12.272 -1.267 1.00 84.06 126 GLU A CA 1
ATOM 979 C C . GLU A 1 126 ? 6.844 -10.999 -2.072 1.00 84.06 126 GLU A C 1
ATOM 981 O O . GLU A 1 126 ? 5.699 -10.659 -2.358 1.00 84.06 126 GLU A O 1
ATOM 986 N N . VAL A 1 127 ? 7.915 -10.319 -2.483 1.00 88.06 127 VAL A N 1
ATOM 987 C CA . VAL A 1 127 ? 7.792 -9.143 -3.350 1.00 88.06 127 VAL A CA 1
ATOM 988 C C . VAL A 1 127 ? 7.187 -9.540 -4.693 1.00 88.06 127 VAL A C 1
ATOM 990 O O . VAL A 1 127 ? 6.206 -8.932 -5.110 1.00 88.06 127 VAL A O 1
ATOM 993 N N . LEU A 1 128 ? 7.702 -10.600 -5.328 1.00 90.12 128 LEU A N 1
ATOM 994 C CA . LEU A 1 128 ? 7.184 -11.124 -6.596 1.00 90.12 128 LEU A CA 1
ATOM 995 C C . LEU A 1 128 ? 5.698 -11.495 -6.512 1.00 90.12 128 LEU A C 1
ATOM 997 O O . LEU A 1 128 ? 4.948 -11.195 -7.437 1.00 90.12 128 LEU A O 1
ATOM 1001 N N . ALA A 1 129 ? 5.264 -12.118 -5.414 1.00 87.62 129 ALA A N 1
ATOM 1002 C CA . ALA A 1 129 ? 3.870 -12.512 -5.216 1.00 87.62 129 ALA A CA 1
ATOM 1003 C C . ALA A 1 129 ? 2.913 -11.321 -5.031 1.00 87.62 129 ALA A C 1
ATOM 1005 O O . ALA A 1 129 ? 1.703 -11.490 -5.164 1.00 87.62 129 ALA A O 1
ATOM 1006 N N . ASN A 1 130 ? 3.438 -10.131 -4.720 1.00 87.06 130 ASN A N 1
ATOM 1007 C CA . ASN A 1 130 ? 2.642 -8.971 -4.326 1.00 87.06 130 ASN A CA 1
ATOM 1008 C C . ASN A 1 130 ? 2.891 -7.716 -5.174 1.00 87.06 130 ASN A C 1
ATOM 1010 O O . ASN A 1 130 ? 2.386 -6.656 -4.807 1.00 87.06 130 ASN A O 1
ATOM 1014 N N . LEU A 1 131 ? 3.622 -7.806 -6.294 1.00 89.50 131 LEU A N 1
ATOM 1015 C CA . LEU A 1 131 ? 3.993 -6.646 -7.124 1.00 89.50 131 LEU A CA 1
ATOM 1016 C C . LEU A 1 131 ? 2.795 -5.766 -7.514 1.00 89.50 131 LEU A C 1
ATOM 1018 O O . LEU A 1 131 ? 2.889 -4.542 -7.422 1.00 89.50 131 LEU A O 1
ATOM 1022 N N . ASP A 1 132 ? 1.663 -6.375 -7.874 1.00 87.62 132 ASP A N 1
ATOM 1023 C CA . ASP A 1 132 ? 0.437 -5.652 -8.245 1.00 87.62 132 ASP A CA 1
ATOM 1024 C C . ASP A 1 132 ? -0.096 -4.789 -7.091 1.00 87.62 132 ASP A C 1
ATOM 1026 O O . ASP A 1 132 ? -0.586 -3.674 -7.281 1.00 87.62 132 ASP A O 1
ATOM 1030 N N . SER A 1 133 ? 0.039 -5.284 -5.861 1.00 84.44 133 SER A N 1
ATOM 1031 C CA . SER A 1 133 ? -0.428 -4.603 -4.655 1.00 84.44 133 SER A CA 1
ATOM 1032 C C . SER A 1 133 ? 0.522 -3.487 -4.214 1.00 84.44 133 SER A C 1
ATOM 1034 O O . SER A 1 133 ? 0.119 -2.620 -3.434 1.00 84.44 133 SER A O 1
ATOM 1036 N N . LEU A 1 134 ? 1.758 -3.455 -4.727 1.00 85.44 134 LEU A N 1
ATOM 1037 C CA . LEU A 1 134 ? 2.740 -2.430 -4.385 1.00 85.44 134 LEU A CA 1
ATOM 1038 C C . LEU A 1 134 ? 2.499 -1.107 -5.113 1.00 85.44 134 LEU A C 1
ATOM 1040 O O . LEU A 1 134 ? 3.011 -0.113 -4.655 1.00 85.44 134 LEU A O 1
ATOM 1044 N N . GLY A 1 135 ? 1.703 -1.008 -6.180 1.00 86.81 135 GLY A N 1
ATOM 1045 C CA . GLY A 1 135 ? 1.436 0.310 -6.792 1.00 86.81 135 GLY A CA 1
ATOM 1046 C C . GLY A 1 135 ? 2.626 0.964 -7.483 1.00 86.81 135 GLY A C 1
ATOM 1047 O O . GLY A 1 135 ? 2.739 2.188 -7.505 1.00 86.81 135 GLY A O 1
ATOM 1048 N N . LEU A 1 136 ? 3.506 0.140 -8.043 1.00 90.19 136 LEU A N 1
ATOM 1049 C CA . LEU A 1 136 ? 4.678 0.583 -8.794 1.00 90.19 136 LEU A CA 1
ATOM 1050 C C . LEU A 1 136 ? 4.297 1.439 -10.014 1.00 90.19 136 LEU A C 1
ATOM 1052 O O . LEU A 1 136 ? 5.023 2.364 -10.360 1.00 90.19 136 LEU A O 1
ATOM 1056 N N . GLU A 1 137 ? 3.136 1.174 -10.619 1.00 91.50 137 GLU A N 1
ATOM 1057 C CA . GLU A 1 137 ? 2.563 1.979 -11.707 1.00 91.50 137 GLU A CA 1
ATOM 1058 C C . GLU A 1 137 ? 2.287 3.422 -11.269 1.00 91.50 137 GLU A C 1
ATOM 1060 O O . GLU A 1 137 ? 2.780 4.370 -11.880 1.00 91.50 137 GLU A O 1
ATOM 1065 N N . ASP A 1 138 ? 1.548 3.587 -10.165 1.00 88.19 138 ASP A N 1
ATOM 1066 C CA . ASP A 1 138 ? 1.198 4.898 -9.608 1.00 88.19 138 ASP A CA 1
ATOM 1067 C C . ASP A 1 138 ? 2.463 5.686 -9.249 1.00 88.19 138 ASP A C 1
ATOM 1069 O O . ASP A 1 138 ? 2.566 6.889 -9.507 1.00 88.19 138 ASP A O 1
ATOM 1073 N N . ALA A 1 139 ? 3.444 4.998 -8.660 1.00 87.81 139 ALA A N 1
ATOM 1074 C CA . ALA A 1 139 ? 4.708 5.604 -8.286 1.00 87.81 139 ALA A CA 1
ATOM 1075 C C . ALA A 1 139 ? 5.510 6.057 -9.510 1.00 87.81 139 ALA A C 1
ATOM 1077 O O . ALA A 1 139 ? 5.958 7.205 -9.548 1.00 87.81 139 ALA A O 1
ATOM 1078 N N . CYS A 1 140 ? 5.628 5.204 -10.532 1.00 92.25 140 CYS A N 1
ATOM 1079 C CA . CYS A 1 140 ? 6.288 5.544 -11.789 1.00 92.25 140 CYS A CA 1
ATOM 1080 C C . CYS A 1 140 ? 5.618 6.744 -12.470 1.00 92.25 140 CYS A C 1
ATOM 1082 O O . CYS A 1 140 ? 6.307 7.668 -12.903 1.00 92.25 140 CYS A O 1
ATOM 1084 N N . ALA A 1 141 ? 4.283 6.780 -12.508 1.00 90.94 141 ALA A N 1
ATOM 1085 C CA . ALA A 1 141 ? 3.533 7.904 -13.060 1.00 90.94 141 ALA A CA 1
ATOM 1086 C C . ALA A 1 141 ? 3.777 9.214 -12.285 1.00 90.94 141 ALA A C 1
ATOM 1088 O O . ALA A 1 141 ? 3.856 10.283 -12.888 1.00 90.94 141 ALA A O 1
ATOM 1089 N N . LYS A 1 142 ? 3.927 9.144 -10.954 1.00 88.06 142 LYS A N 1
ATOM 1090 C CA . LYS A 1 142 ? 4.148 10.311 -10.082 1.00 88.06 142 LYS A CA 1
ATOM 1091 C C . LYS A 1 142 ? 5.572 10.871 -10.167 1.00 88.06 142 LYS A C 1
ATOM 1093 O O . LYS A 1 142 ? 5.731 12.088 -10.122 1.00 88.06 142 LYS A O 1
ATOM 1098 N N . MET A 1 143 ? 6.598 10.017 -10.241 1.00 90.88 143 MET A N 1
ATOM 1099 C CA . MET A 1 143 ? 8.009 10.449 -10.217 1.00 90.88 143 MET A CA 1
ATOM 1100 C C . MET A 1 143 ? 8.674 10.539 -11.596 1.00 90.88 143 MET A C 1
ATOM 1102 O O . MET A 1 143 ? 9.748 11.127 -11.710 1.00 90.88 143 MET A O 1
ATOM 1106 N N . GLY A 1 144 ? 8.046 9.977 -12.630 1.00 93.88 144 GLY A N 1
ATOM 1107 C CA . GLY A 1 144 ? 8.615 9.846 -13.967 1.00 93.88 144 GLY A CA 1
ATOM 1108 C C . GLY A 1 144 ? 9.459 8.578 -14.129 1.00 93.88 144 GLY A C 1
ATOM 1109 O O . GLY A 1 144 ? 10.052 8.068 -13.178 1.00 93.88 144 GLY A O 1
ATOM 1110 N N . VAL A 1 145 ? 9.523 8.078 -15.366 1.00 94.88 145 VAL A N 1
ATOM 1111 C CA . VAL A 1 145 ? 10.111 6.767 -15.697 1.00 94.88 145 VAL A CA 1
ATOM 1112 C C . VAL A 1 145 ? 11.592 6.681 -15.328 1.00 94.88 145 VAL A C 1
ATOM 1114 O O . VAL A 1 145 ? 12.009 5.719 -14.695 1.00 94.88 145 VAL A O 1
ATOM 1117 N N . GLU A 1 146 ? 12.392 7.692 -15.668 1.00 94.38 146 GLU A N 1
ATOM 1118 C CA . GLU A 1 146 ? 13.833 7.698 -15.378 1.00 94.38 146 GLU A CA 1
ATOM 1119 C C . GLU A 1 146 ? 14.115 7.608 -13.873 1.00 94.38 146 GLU A C 1
ATOM 1121 O O . GLU A 1 146 ? 14.889 6.759 -13.421 1.00 94.38 146 GLU A O 1
ATOM 1126 N N . ARG A 1 147 ? 13.426 8.437 -13.079 1.00 92.81 147 ARG A N 1
ATOM 1127 C CA . ARG A 1 147 ? 13.557 8.420 -11.621 1.00 92.81 147 ARG A CA 1
ATOM 1128 C C . ARG A 1 147 ? 13.093 7.089 -11.040 1.00 92.81 147 ARG A C 1
ATOM 1130 O O . ARG A 1 147 ? 13.740 6.579 -10.129 1.00 92.81 147 ARG A O 1
ATOM 1137 N N . PHE A 1 148 ? 12.014 6.525 -11.578 1.00 94.06 148 PHE A N 1
ATOM 1138 C CA . PHE A 1 148 ? 11.514 5.221 -11.167 1.00 94.06 148 PHE A CA 1
ATOM 1139 C C . PHE A 1 148 ? 12.532 4.104 -11.418 1.00 94.06 148 PHE A C 1
ATOM 1141 O O . PHE A 1 148 ? 12.760 3.295 -10.522 1.00 94.06 148 PHE A O 1
ATOM 1148 N N . VAL A 1 149 ? 13.193 4.082 -12.581 1.00 94.88 149 VAL A N 1
ATOM 1149 C CA . VAL A 1 149 ? 14.245 3.095 -12.883 1.00 94.88 149 VAL A CA 1
ATOM 1150 C C . VAL A 1 149 ? 15.378 3.178 -11.855 1.00 94.88 149 VAL A C 1
ATOM 1152 O O . VAL A 1 149 ? 15.758 2.155 -11.288 1.00 94.88 149 VAL A O 1
ATOM 1155 N N . ASP A 1 150 ? 15.879 4.381 -11.560 1.00 93.12 150 ASP A N 1
ATOM 1156 C CA . ASP A 1 150 ? 16.953 4.586 -10.575 1.00 93.12 150 ASP A CA 1
ATOM 1157 C C . ASP A 1 150 ? 16.544 4.114 -9.167 1.00 93.12 150 ASP A C 1
ATOM 1159 O O . ASP A 1 150 ? 17.300 3.411 -8.493 1.00 93.12 150 ASP A O 1
ATOM 1163 N N . VAL A 1 151 ? 15.319 4.434 -8.736 1.00 91.25 151 VAL A N 1
ATOM 1164 C CA . VAL A 1 151 ? 14.787 4.003 -7.432 1.00 91.25 151 VAL A CA 1
ATOM 1165 C C . VAL A 1 151 ? 14.565 2.489 -7.386 1.00 91.25 151 VAL A C 1
ATOM 1167 O O . VAL A 1 151 ? 14.924 1.860 -6.394 1.00 91.25 151 VAL A O 1
ATOM 1170 N N . ALA A 1 152 ? 14.053 1.871 -8.453 1.00 92.94 152 ALA A N 1
ATOM 1171 C CA . ALA A 1 152 ? 13.870 0.421 -8.533 1.00 92.94 152 ALA A CA 1
ATOM 1172 C C . ALA A 1 152 ? 15.210 -0.330 -8.447 1.00 92.94 152 ALA A C 1
ATOM 1174 O O . ALA A 1 152 ? 15.317 -1.333 -7.738 1.00 92.94 152 ALA A O 1
ATOM 1175 N N . TYR A 1 153 ? 16.250 0.183 -9.109 1.00 93.25 153 TYR A N 1
ATOM 1176 C CA . TYR A 1 153 ? 17.616 -0.327 -8.987 1.00 93.25 153 TYR A CA 1
ATOM 1177 C C . TYR A 1 153 ? 18.149 -0.191 -7.558 1.00 93.25 153 TYR A C 1
ATOM 1179 O O . TYR A 1 153 ? 18.640 -1.167 -6.985 1.00 93.25 153 TYR A O 1
ATOM 1187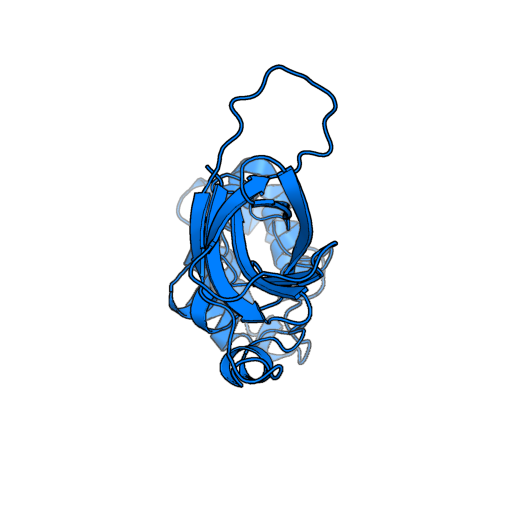 N N . MET A 1 154 ? 17.998 0.988 -6.951 1.00 90.62 154 MET A N 1
ATOM 1188 C CA . MET A 1 154 ? 18.422 1.223 -5.569 1.00 90.62 154 MET A CA 1
ATOM 1189 C C . MET A 1 154 ? 17.697 0.303 -4.588 1.00 90.62 154 MET A C 1
ATOM 1191 O O . MET A 1 154 ? 18.320 -0.222 -3.670 1.00 90.62 154 MET A O 1
ATOM 1195 N N . TRP A 1 155 ? 16.405 0.071 -4.791 1.00 90.50 155 TRP A N 1
ATOM 1196 C CA . TRP A 1 155 ? 15.591 -0.772 -3.927 1.00 90.50 155 TRP A CA 1
ATOM 1197 C C . TRP A 1 155 ? 15.941 -2.258 -4.039 1.00 90.50 155 TRP A C 1
ATOM 1199 O O . TRP A 1 155 ? 16.188 -2.920 -3.033 1.00 90.50 155 TRP A O 1
ATOM 1209 N N . VAL A 1 156 ? 15.974 -2.788 -5.266 1.00 91.81 156 VAL A N 1
ATOM 1210 C CA . VAL A 1 156 ? 16.127 -4.231 -5.517 1.00 91.81 156 VAL A CA 1
ATOM 1211 C C . VAL A 1 156 ? 17.589 -4.660 -5.459 1.00 91.81 156 VAL A C 1
ATOM 1213 O O . VAL A 1 156 ? 17.916 -5.732 -4.942 1.00 91.81 156 VAL A O 1
ATOM 1216 N N . LEU A 1 157 ? 18.478 -3.835 -6.008 1.00 91.12 157 LEU A N 1
ATOM 1217 C CA . LEU A 1 157 ? 19.893 -4.151 -6.157 1.00 91.12 157 LEU A CA 1
ATOM 1218 C C . LEU A 1 157 ? 20.768 -3.367 -5.179 1.00 91.12 157 LEU A C 1
ATOM 1220 O O . LEU A 1 157 ? 21.938 -3.699 -5.053 1.00 91.12 157 LEU A O 1
ATOM 1224 N N . GLY A 1 158 ? 20.273 -2.358 -4.461 1.00 89.06 158 GLY A N 1
ATOM 1225 C CA . GLY A 1 158 ? 21.104 -1.596 -3.517 1.00 89.06 158 GLY A CA 1
ATOM 1226 C C . GLY A 1 158 ? 22.152 -0.705 -4.194 1.00 89.06 158 GLY A C 1
ATOM 1227 O O . GLY A 1 158 ? 23.152 -0.359 -3.570 1.00 89.06 158 GLY A O 1
ATOM 1228 N N . ARG A 1 159 ? 21.971 -0.378 -5.479 1.00 90.38 159 ARG A N 1
ATOM 1229 C CA . ARG A 1 159 ? 22.837 0.533 -6.243 1.00 90.38 159 ARG A CA 1
ATOM 1230 C C . ARG A 1 159 ? 22.018 1.352 -7.229 1.00 90.38 159 ARG A C 1
ATOM 1232 O O . ARG A 1 159 ? 20.932 0.933 -7.606 1.00 90.38 159 ARG A O 1
ATOM 1239 N N . ARG A 1 160 ? 22.569 2.469 -7.695 1.00 91.50 160 ARG A N 1
ATOM 1240 C CA . ARG A 1 160 ? 21.957 3.262 -8.765 1.00 91.50 160 ARG A CA 1
ATOM 1241 C C . ARG A 1 160 ? 22.058 2.541 -10.104 1.00 91.50 160 ARG A C 1
ATOM 1243 O O . ARG A 1 160 ? 22.977 1.739 -10.321 1.00 91.50 160 ARG A O 1
ATOM 1250 N N . ALA A 1 161 ? 21.112 2.837 -10.985 1.00 92.81 161 ALA A N 1
ATOM 1251 C CA . ALA A 1 161 ? 21.211 2.423 -12.374 1.00 92.81 161 ALA A CA 1
ATOM 1252 C C . ALA A 1 161 ? 22.372 3.177 -13.044 1.00 92.81 161 ALA A C 1
ATOM 1254 O O . ALA A 1 161 ? 22.579 4.366 -12.797 1.00 92.81 161 ALA A O 1
ATOM 1255 N N . ASP A 1 162 ? 23.148 2.473 -13.861 1.00 93.62 162 ASP A N 1
ATOM 1256 C CA . ASP A 1 162 ? 24.119 3.091 -14.766 1.00 93.62 162 ASP A CA 1
ATOM 1257 C C . ASP A 1 162 ? 23.401 3.707 -15.983 1.00 93.62 162 ASP A C 1
ATOM 1259 O O . ASP A 1 162 ? 22.212 3.472 -16.211 1.00 93.62 162 ASP A O 1
ATOM 1263 N N . GLU A 1 163 ? 24.112 4.525 -16.763 1.00 93.94 163 GLU A N 1
ATOM 1264 C CA . GLU A 1 163 ? 23.532 5.241 -17.911 1.00 93.94 163 GLU A CA 1
ATOM 1265 C C . GLU A 1 163 ? 22.912 4.298 -18.953 1.00 93.94 163 GLU A C 1
ATOM 1267 O O . GLU A 1 163 ? 21.890 4.622 -19.565 1.00 93.94 163 GLU A O 1
ATOM 1272 N N . GLU A 1 164 ? 23.515 3.124 -19.152 1.00 92.94 164 GLU A N 1
ATOM 1273 C CA . GLU A 1 164 ? 23.011 2.110 -20.074 1.00 92.94 164 GLU A CA 1
ATOM 1274 C C . GLU A 1 164 ? 21.718 1.482 -19.546 1.00 92.94 164 GLU A C 1
ATOM 1276 O O . GLU A 1 164 ? 20.718 1.433 -20.265 1.00 92.94 164 GLU A O 1
ATOM 1281 N N . GLY A 1 165 ? 21.696 1.077 -18.274 1.00 90.25 165 GLY A N 1
ATOM 1282 C CA . GLY A 1 165 ? 20.516 0.546 -17.602 1.00 90.25 165 GLY A CA 1
ATOM 1283 C C . GLY A 1 165 ? 19.347 1.528 -17.628 1.00 90.25 165 GLY A C 1
ATOM 1284 O O . GLY A 1 165 ? 18.233 1.137 -17.983 1.00 90.25 165 GLY A O 1
ATOM 1285 N N . ILE A 1 166 ? 19.600 2.811 -17.342 1.00 93.50 166 ILE A N 1
ATOM 1286 C CA . ILE A 1 166 ? 18.588 3.870 -17.465 1.00 93.50 166 ILE A CA 1
ATOM 1287 C C . ILE A 1 166 ? 18.038 3.905 -18.891 1.00 93.50 166 ILE A C 1
ATOM 1289 O O . ILE A 1 166 ? 16.831 3.762 -19.083 1.00 93.50 166 ILE A O 1
ATOM 1293 N N . ARG A 1 167 ? 18.905 4.030 -19.902 1.00 94.88 167 ARG A N 1
ATOM 1294 C CA . ARG A 1 167 ? 18.485 4.143 -21.307 1.00 94.88 167 ARG A CA 1
ATOM 1295 C C . ARG A 1 167 ? 17.639 2.951 -21.754 1.00 94.88 167 ARG A C 1
ATOM 1297 O O . ARG A 1 167 ? 16.585 3.136 -22.365 1.00 94.88 167 ARG A O 1
ATOM 1304 N N . VAL A 1 168 ? 18.083 1.735 -21.437 1.00 95.56 168 VAL A N 1
ATOM 1305 C CA . VAL A 1 168 ? 17.402 0.495 -21.828 1.00 95.56 168 VAL A CA 1
ATOM 1306 C C . VAL A 1 168 ? 16.019 0.407 -21.191 1.00 95.56 168 VAL A C 1
ATOM 1308 O O . VAL A 1 168 ? 15.041 0.141 -21.891 1.00 95.56 168 VAL A O 1
ATOM 1311 N N . TYR A 1 169 ? 15.909 0.623 -19.880 1.00 96.00 169 TYR A N 1
ATOM 1312 C CA . TYR A 1 169 ? 14.638 0.425 -19.187 1.00 96.00 169 TYR A CA 1
ATOM 1313 C C . TYR A 1 169 ? 13.664 1.588 -19.354 1.00 96.00 169 TYR A C 1
ATOM 1315 O O . TYR A 1 169 ? 12.465 1.334 -19.436 1.00 96.00 169 TYR A O 1
ATOM 1323 N N . VAL A 1 170 ? 14.143 2.825 -19.511 1.00 95.38 170 VAL A N 1
ATOM 1324 C CA . VAL A 1 170 ? 13.284 3.962 -19.882 1.00 95.38 170 VAL A CA 1
ATOM 1325 C C . VAL A 1 170 ? 12.629 3.719 -21.243 1.00 95.38 170 VAL A C 1
ATOM 1327 O O . VAL A 1 170 ? 11.414 3.882 -21.374 1.00 95.38 170 VAL A O 1
ATOM 1330 N N . THR A 1 171 ? 13.405 3.260 -22.230 1.00 95.62 171 THR A N 1
ATOM 1331 C CA . THR A 1 171 ? 12.883 2.922 -23.565 1.00 95.62 171 THR A CA 1
ATOM 1332 C C . THR A 1 171 ? 11.863 1.787 -23.472 1.00 95.62 171 THR A C 1
ATOM 1334 O O . THR A 1 171 ? 10.730 1.927 -23.923 1.00 95.62 171 THR A O 1
ATOM 1337 N N . LYS A 1 172 ? 12.213 0.689 -22.788 1.00 96.00 172 LYS A N 1
ATOM 1338 C CA . LYS A 1 172 ? 11.316 -0.466 -22.637 1.00 96.00 172 LYS A CA 1
ATOM 1339 C C . LYS A 1 172 ? 10.008 -0.114 -21.935 1.00 96.00 172 LYS A C 1
ATOM 1341 O O . LYS A 1 172 ? 8.964 -0.559 -22.400 1.00 96.00 172 LYS A O 1
ATOM 1346 N N . ILE A 1 173 ? 10.047 0.668 -20.852 1.00 95.00 173 ILE A N 1
ATOM 1347 C CA . ILE A 1 173 ? 8.829 1.076 -20.134 1.00 95.00 173 ILE A CA 1
ATOM 1348 C C . ILE A 1 173 ? 7.935 1.953 -21.014 1.00 95.00 173 ILE A C 1
ATOM 1350 O O . ILE A 1 173 ? 6.716 1.832 -20.978 1.00 95.00 173 ILE A O 1
ATOM 1354 N N . SER A 1 174 ? 8.537 2.806 -21.839 1.00 89.19 174 SER A N 1
ATOM 1355 C CA . SER A 1 174 ? 7.782 3.689 -22.731 1.00 89.19 174 SER A CA 1
ATOM 1356 C C . SER A 1 174 ? 7.109 2.940 -23.888 1.00 89.19 174 SER A C 1
ATOM 1358 O O . SER A 1 174 ? 6.106 3.415 -24.413 1.00 89.19 174 SER A O 1
ATOM 1360 N N . GLU A 1 175 ? 7.644 1.786 -24.294 1.00 92.50 175 GLU A N 1
ATOM 1361 C CA . GLU A 1 175 ? 7.194 1.069 -25.494 1.00 92.50 175 GLU A CA 1
ATOM 1362 C C . GLU A 1 175 ? 6.365 -0.187 -25.206 1.00 92.50 175 GLU A C 1
ATOM 1364 O O . GLU A 1 175 ? 5.384 -0.453 -25.898 1.00 92.50 175 GLU A O 1
ATOM 1369 N N . SER A 1 176 ? 6.790 -1.021 -24.253 1.00 90.00 176 SER A N 1
ATOM 1370 C CA . SER A 1 176 ? 6.335 -2.421 -24.195 1.00 90.00 176 SER A CA 1
ATOM 1371 C C . SER A 1 176 ? 6.354 -3.071 -22.812 1.00 90.00 176 SER A C 1
ATOM 1373 O O . SER A 1 176 ? 5.962 -4.231 -22.679 1.00 90.00 176 SER A O 1
ATOM 1375 N N . MET A 1 177 ? 6.818 -2.367 -21.780 1.00 94.31 177 MET A N 1
ATOM 1376 C CA . MET A 1 177 ? 7.050 -2.926 -20.451 1.00 94.31 177 MET A CA 1
ATOM 1377 C C . MET A 1 177 ? 6.351 -2.099 -19.381 1.00 94.31 177 MET A C 1
ATOM 1379 O O . MET A 1 177 ? 6.296 -0.879 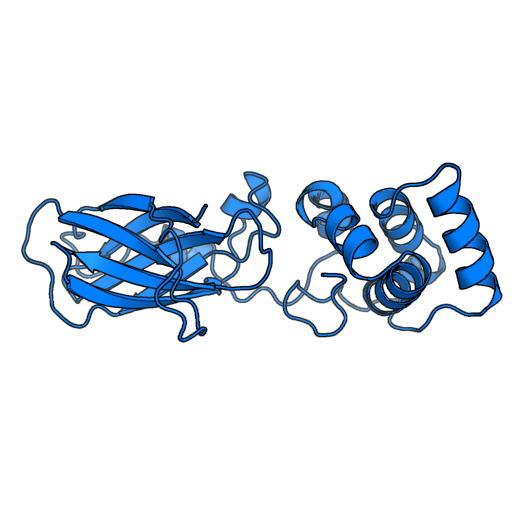-19.463 1.00 94.31 177 MET A O 1
ATOM 1383 N N . THR A 1 178 ? 5.875 -2.753 -18.327 1.00 96.44 178 THR A N 1
ATOM 1384 C CA . THR A 1 178 ? 5.347 -2.039 -17.165 1.00 96.44 178 THR A CA 1
ATOM 1385 C C . THR A 1 178 ? 6.408 -1.871 -16.063 1.00 96.44 178 THR A C 1
ATOM 1387 O O . THR A 1 178 ? 7.327 -2.693 -15.949 1.00 96.44 178 THR A O 1
ATOM 1390 N N . PRO A 1 179 ? 6.299 -0.846 -15.203 1.00 95.81 179 PRO A N 1
ATOM 1391 C CA . PRO A 1 179 ? 7.009 -0.743 -13.926 1.00 95.81 179 PRO A CA 1
ATOM 1392 C C . PRO A 1 179 ? 7.069 -2.054 -13.126 1.00 95.81 179 PRO A C 1
ATOM 1394 O O . PRO A 1 179 ? 8.125 -2.424 -12.604 1.00 95.81 179 PRO A O 1
ATOM 1397 N N . ILE A 1 180 ? 5.960 -2.800 -13.083 1.00 95.00 180 ILE A N 1
ATOM 1398 C CA . ILE A 1 180 ? 5.889 -4.126 -12.449 1.00 95.00 180 ILE A CA 1
ATOM 1399 C C . ILE A 1 180 ? 6.836 -5.126 -13.129 1.00 95.00 180 ILE A C 1
ATOM 1401 O O . ILE A 1 180 ? 7.567 -5.857 -12.453 1.00 95.00 180 ILE A O 1
ATOM 1405 N N . ASN A 1 181 ? 6.862 -5.157 -14.465 1.00 96.00 181 ASN A N 1
ATOM 1406 C CA . ASN A 1 181 ? 7.754 -6.044 -15.208 1.00 96.00 181 ASN A CA 1
ATOM 1407 C C . ASN A 1 181 ? 9.231 -5.707 -14.974 1.00 96.00 181 ASN A C 1
ATOM 1409 O O . ASN A 1 181 ? 10.019 -6.636 -14.792 1.00 96.00 181 ASN A O 1
ATOM 1413 N N . LEU A 1 182 ? 9.605 -4.421 -14.924 1.00 96.06 182 LEU A N 1
ATOM 1414 C CA . LEU A 1 182 ? 10.975 -4.009 -14.594 1.00 96.06 182 LEU A CA 1
ATOM 1415 C C . LEU A 1 182 ? 11.407 -4.605 -13.252 1.00 96.06 182 LEU A C 1
ATOM 1417 O O . LEU A 1 182 ? 12.413 -5.311 -13.181 1.00 96.06 182 LEU A O 1
ATOM 1421 N N . VAL A 1 183 ? 10.629 -4.367 -12.194 1.00 95.25 183 VAL A N 1
ATOM 1422 C CA . VAL A 1 183 ? 10.958 -4.875 -10.856 1.00 95.25 183 VAL A CA 1
ATOM 1423 C C . VAL A 1 183 ? 11.029 -6.404 -10.860 1.00 95.25 183 VAL A C 1
ATOM 1425 O O . VAL A 1 183 ? 11.975 -6.973 -10.313 1.00 95.25 183 VAL A O 1
ATOM 1428 N N . SER A 1 184 ? 10.104 -7.087 -11.542 1.00 95.56 184 SER A N 1
ATOM 1429 C CA . SER A 1 184 ? 10.163 -8.546 -11.691 1.00 95.56 184 SER A CA 1
ATOM 1430 C C . SER A 1 184 ? 11.438 -9.026 -12.395 1.00 95.56 184 SER A C 1
ATOM 1432 O O . SER A 1 184 ? 11.932 -10.104 -12.058 1.00 95.56 184 SER A O 1
ATOM 1434 N N . ILE A 1 185 ? 11.955 -8.287 -13.379 1.00 95.88 185 ILE A N 1
ATOM 1435 C CA . ILE A 1 185 ? 13.203 -8.624 -14.079 1.00 95.88 185 ILE A CA 1
ATOM 1436 C C . ILE A 1 185 ? 14.395 -8.439 -13.143 1.00 95.88 185 ILE A C 1
ATOM 1438 O O . ILE A 1 185 ? 15.221 -9.348 -13.034 1.00 95.88 185 ILE A O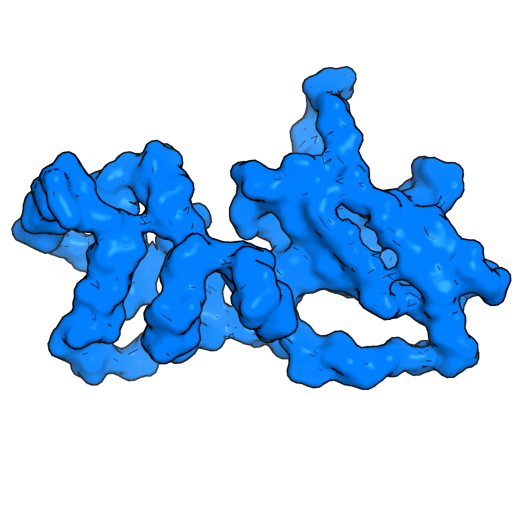 1
ATOM 1442 N N . LEU A 1 186 ? 14.464 -7.311 -12.428 1.00 94.75 186 LEU A N 1
ATOM 1443 C CA . LEU A 1 186 ? 15.543 -7.041 -11.476 1.00 94.75 186 LEU A CA 1
ATOM 1444 C C . LEU A 1 186 ? 15.604 -8.122 -10.391 1.00 94.75 186 LEU A C 1
ATOM 1446 O O . LEU A 1 186 ? 16.680 -8.659 -10.135 1.00 94.75 186 LEU A O 1
ATOM 1450 N N . LEU A 1 187 ? 14.454 -8.519 -9.836 1.00 93.50 187 LEU A N 1
ATOM 1451 C CA . LEU A 1 187 ? 14.357 -9.563 -8.807 1.00 93.50 187 LEU A CA 1
ATOM 1452 C C . LEU A 1 187 ? 14.799 -10.949 -9.291 1.00 93.50 187 LEU A C 1
ATOM 1454 O O . LEU A 1 187 ? 15.278 -11.762 -8.509 1.00 93.50 187 LEU A O 1
ATOM 1458 N N . ARG A 1 188 ? 14.651 -11.241 -10.586 1.00 94.62 188 ARG A N 1
ATOM 1459 C CA . ARG A 1 188 ? 15.036 -12.537 -11.175 1.00 94.62 188 ARG A CA 1
ATOM 1460 C C . ARG A 1 188 ? 16.441 -12.534 -11.780 1.00 94.62 188 ARG A C 1
ATOM 1462 O O . ARG A 1 188 ? 16.911 -13.582 -12.232 1.00 94.62 188 ARG A O 1
ATOM 1469 N N . SER A 1 189 ? 17.103 -11.378 -11.803 1.00 93.62 189 SER A N 1
ATOM 1470 C CA . SER A 1 189 ? 18.416 -11.197 -12.417 1.00 93.62 189 SER A CA 1
ATOM 1471 C C . SER A 1 189 ? 19.512 -11.992 -11.698 1.00 93.62 189 SER A C 1
ATOM 1473 O O . SER A 1 189 ? 19.439 -12.260 -10.498 1.00 93.62 189 SER A O 1
ATOM 1475 N N . ASN A 1 190 ? 20.571 -12.351 -12.428 1.00 91.88 190 ASN A N 1
ATOM 1476 C CA . ASN A 1 190 ? 21.745 -12.981 -11.817 1.00 91.88 190 ASN A CA 1
ATOM 1477 C C . ASN A 1 190 ? 22.449 -12.037 -10.834 1.00 91.88 190 ASN A C 1
ATOM 1479 O O . ASN A 1 190 ? 23.003 -12.503 -9.843 1.00 91.88 190 ASN A O 1
ATOM 1483 N N . GLU A 1 191 ? 22.372 -10.723 -11.066 1.00 90.56 191 GLU A N 1
ATOM 1484 C CA . GLU A 1 191 ? 22.885 -9.726 -10.128 1.00 90.56 191 GLU A CA 1
ATOM 1485 C C . GLU A 1 191 ? 22.152 -9.799 -8.785 1.00 90.56 191 GLU A C 1
ATOM 1487 O O . GLU A 1 191 ? 22.800 -9.820 -7.741 1.00 90.56 191 GLU A O 1
ATOM 1492 N N . ARG A 1 192 ? 20.815 -9.914 -8.795 1.00 91.81 192 ARG A N 1
ATOM 1493 C CA . ARG A 1 192 ? 20.038 -10.108 -7.566 1.00 91.81 192 ARG A CA 1
ATOM 1494 C C . ARG A 1 192 ? 20.408 -11.412 -6.868 1.00 91.81 192 ARG A C 1
ATOM 1496 O O . ARG A 1 192 ? 20.656 -11.387 -5.672 1.00 91.81 192 ARG A O 1
ATOM 1503 N N . LYS A 1 193 ? 20.519 -12.521 -7.607 1.00 88.50 193 LYS A N 1
ATOM 1504 C CA . LYS A 1 193 ? 20.915 -13.830 -7.047 1.00 88.50 193 LYS A CA 1
ATOM 1505 C C . LYS A 1 193 ? 22.298 -13.813 -6.391 1.00 88.50 193 LYS A C 1
ATOM 1507 O O . LYS A 1 193 ? 22.533 -14.576 -5.462 1.00 88.50 193 LYS A O 1
ATOM 1512 N N . ALA A 1 194 ? 23.208 -12.971 -6.880 1.00 88.69 194 ALA A N 1
ATOM 1513 C CA . ALA A 1 194 ? 24.536 -12.799 -6.297 1.00 88.69 194 ALA A CA 1
ATOM 1514 C C . ALA A 1 194 ? 24.523 -11.976 -4.993 1.00 88.69 194 ALA A C 1
ATOM 1516 O O . ALA A 1 194 ? 25.523 -11.955 -4.278 1.00 88.69 194 ALA A O 1
ATOM 1517 N N . LYS A 1 195 ? 23.412 -11.298 -4.669 1.00 82.56 195 LYS A N 1
ATOM 1518 C CA . LYS A 1 195 ? 23.246 -10.518 -3.438 1.00 82.56 195 LYS A CA 1
ATOM 1519 C C . LYS A 1 195 ? 22.431 -11.296 -2.408 1.00 82.56 195 LYS A C 1
ATOM 1521 O O . LYS A 1 195 ? 21.440 -11.939 -2.723 1.00 82.56 195 LYS A O 1
ATOM 1526 N N . THR A 1 196 ? 22.816 -11.162 -1.143 1.00 69.00 196 THR A N 1
ATOM 1527 C CA . THR A 1 196 ? 22.087 -11.701 0.021 1.00 69.00 196 THR A CA 1
ATOM 1528 C C . THR A 1 196 ? 21.300 -10.625 0.773 1.00 69.00 196 THR A C 1
ATOM 1530 O O . THR A 1 196 ? 20.794 -10.873 1.865 1.00 69.00 196 THR A O 1
ATOM 1533 N N . LEU A 1 197 ? 21.211 -9.413 0.214 1.00 70.56 197 LEU A N 1
ATOM 1534 C CA . LEU A 1 197 ? 20.574 -8.278 0.876 1.00 70.56 197 LEU A CA 1
ATOM 1535 C C . LEU A 1 197 ? 19.051 -8.466 0.933 1.00 70.56 197 LEU A C 1
ATOM 1537 O O . LEU A 1 197 ? 18.442 -8.688 -0.119 1.00 70.56 197 LEU A O 1
ATOM 1541 N N . PRO A 1 198 ? 18.412 -8.326 2.106 1.00 76.12 198 PRO A N 1
ATOM 1542 C CA . PRO A 1 198 ? 16.958 -8.352 2.200 1.00 76.12 198 PRO A CA 1
ATOM 1543 C C . PRO A 1 198 ? 16.350 -7.181 1.423 1.00 76.12 198 PRO A C 1
ATOM 1545 O O . PRO A 1 198 ? 16.964 -6.119 1.296 1.00 76.12 198 PRO A O 1
ATOM 1548 N N . ILE A 1 199 ? 15.139 -7.365 0.894 1.00 83.25 199 ILE A N 1
ATOM 1549 C CA . ILE A 1 199 ? 14.414 -6.256 0.272 1.00 83.25 199 ILE A CA 1
ATOM 1550 C C . ILE A 1 199 ? 13.811 -5.417 1.382 1.00 83.25 199 ILE A C 1
ATOM 1552 O O . ILE A 1 199 ? 13.118 -5.931 2.265 1.00 83.25 199 ILE A O 1
ATOM 1556 N N . THR A 1 200 ? 14.082 -4.118 1.340 1.00 78.19 200 THR A N 1
ATOM 1557 C CA . THR A 1 200 ? 13.602 -3.206 2.365 1.00 78.19 200 THR A CA 1
ATOM 1558 C C . THR A 1 200 ? 12.095 -2.976 2.228 1.00 78.19 200 THR A C 1
ATOM 1560 O O . THR A 1 200 ? 11.549 -2.858 1.129 1.00 78.19 200 THR A O 1
ATOM 1563 N N . SER A 1 201 ? 11.415 -2.948 3.376 1.00 71.19 201 SER A N 1
ATOM 1564 C CA . SER A 1 201 ? 9.974 -2.698 3.509 1.00 71.19 201 SER A CA 1
ATOM 1565 C C . SER A 1 201 ? 9.555 -1.312 2.974 1.00 71.19 201 SER A C 1
ATOM 1567 O O . SER A 1 201 ? 10.399 -0.415 2.901 1.00 71.19 201 SER A O 1
ATOM 1569 N N . PRO A 1 202 ? 8.251 -1.092 2.685 1.00 68.38 202 PRO A N 1
ATOM 1570 C CA . PRO A 1 202 ? 7.645 0.190 2.295 1.00 68.38 202 PRO A CA 1
ATOM 1571 C C . PRO A 1 202 ? 7.995 1.453 3.091 1.00 68.38 202 PRO A C 1
ATOM 1573 O O . PRO A 1 202 ? 7.712 2.557 2.643 1.00 68.38 202 PRO A O 1
ATOM 1576 N N . PHE A 1 203 ? 8.602 1.315 4.266 1.00 60.75 203 PHE A N 1
ATOM 1577 C CA . PHE A 1 203 ? 9.009 2.429 5.131 1.00 60.75 203 PHE A CA 1
ATOM 1578 C C . PHE A 1 203 ? 10.468 2.828 4.933 1.00 60.75 203 PHE A C 1
ATOM 1580 O O . PHE A 1 203 ? 10.960 3.749 5.584 1.00 60.75 203 PHE A O 1
ATOM 1587 N N . SER A 1 204 ? 11.185 2.105 4.078 1.00 67.88 204 SER A N 1
ATOM 1588 C CA . SER A 1 204 ? 12.555 2.432 3.741 1.00 67.88 204 SER A CA 1
ATOM 1589 C C . SER A 1 204 ? 12.592 3.615 2.776 1.00 67.88 204 SER A C 1
ATOM 1591 O O . SER A 1 204 ? 11.820 3.626 1.819 1.00 67.88 204 SER A O 1
ATOM 1593 N N . PRO A 1 205 ? 13.527 4.569 2.941 1.00 63.94 205 PRO A N 1
ATOM 1594 C CA . PRO A 1 205 ? 13.720 5.658 1.981 1.00 63.94 205 PRO A CA 1
ATOM 1595 C C . PRO A 1 205 ? 14.036 5.177 0.561 1.00 63.94 205 PRO A C 1
ATOM 1597 O O . PRO A 1 205 ? 13.946 5.951 -0.386 1.00 63.94 205 PRO A O 1
ATOM 1600 N N . THR A 1 206 ? 14.464 3.920 0.418 1.00 68.00 206 THR A N 1
ATOM 1601 C CA . THR A 1 206 ? 14.758 3.301 -0.874 1.00 68.00 206 THR A CA 1
ATOM 1602 C C . THR A 1 206 ? 13.550 2.612 -1.494 1.00 68.00 206 THR A C 1
ATOM 1604 O O . THR A 1 206 ? 13.676 2.125 -2.609 1.00 68.00 206 THR A O 1
ATOM 1607 N N . PHE A 1 207 ? 12.402 2.543 -0.816 1.00 75.12 207 PHE A N 1
ATOM 1608 C CA . PHE A 1 207 ? 11.220 1.893 -1.364 1.00 75.12 207 PHE A CA 1
ATOM 1609 C C . PHE A 1 207 ? 10.584 2.725 -2.493 1.00 75.12 207 PHE A C 1
ATOM 1611 O O . PHE A 1 207 ? 10.573 3.953 -2.402 1.00 75.12 207 PHE A O 1
ATOM 1618 N N . PRO A 1 208 ? 10.032 2.106 -3.555 1.00 64.06 208 PRO A N 1
ATOM 1619 C CA . PRO A 1 208 ? 9.696 2.825 -4.781 1.00 64.06 208 PRO A CA 1
ATOM 1620 C C . PRO A 1 208 ? 8.363 3.589 -4.774 1.00 64.06 208 PRO A C 1
ATOM 1622 O O . PRO A 1 208 ? 7.763 3.678 -5.838 1.00 64.06 208 PRO A O 1
ATOM 1625 N N . ILE A 1 209 ? 7.867 4.115 -3.644 1.00 64.38 209 ILE A N 1
ATOM 1626 C CA . ILE A 1 209 ? 6.558 4.812 -3.558 1.00 64.38 209 ILE A CA 1
ATOM 1627 C C . ILE A 1 209 ? 6.645 6.126 -2.786 1.00 64.38 209 ILE A C 1
ATOM 1629 O O . ILE A 1 209 ? 7.282 6.124 -1.713 1.00 64.38 209 ILE A O 1
#

Foldseek 3Di:
DKDKEWPADAQQFKTKIFIDDPLDPDWFKKFKDFPNDGFWIWTQQFAFPVCLVVLVAQRSGIIMIGGPDGDDADKTKMKIWTDDPDPDPDDDTDIDIYIYGHDPPNDDDCVCVVGGDRDFFDDLVSCLVRLVSHPLQVLCVVPPVLVLQQLLCCQQQVHGDDPVSSVVRNVCCVPPDPSSRSSNPSSVDVSSVVDPDTGGGPVDPSRRD

Radius of gyration: 20.01 Å; chains: 1; bounding box: 46×39×55 Å